Protein AF-A0A2N3N8M7-F1 (afdb_monomer_lite)

Secondary structure (DSSP, 8-state):
-EE---S-SSGGGSSGGGT-SS-EEEEE--TT-------TTSPPPHHHHH---EEEETTEEES-PPTT--HHHHHHHHHHHHHHHHHTS--TT-------EE--TTSSS--------TTHHHHHHHHHHHHHHHTTSS-TT--PPP---TT---GGGS-HHHHHHHHHHHHHHHHHHHHHHHHHHHHHHHHHHTT-GGG-------SSS-----GGGSTTTHHHHHHHHHHH----TTSSS----S-S--HHHHHTT--GGGGS-----------------PPPSSHHHHHHHHSPPPHHHHHTSTTT-

InterPro domains:
  IPR000917 Sulfatase, N-terminal [PF00884] (2-212)
  IPR017850 Alkaline-phosphatase-like, core domain superfamily [G3DSA:3.40.720.10] (1-269)
  IPR017850 Alkaline-phosphatase-like, core domain superfamily [SSF53649] (1-257)
  IPR050738 Sulfatase enzyme [PTHR42693] (1-213)

Foldseek 3Di:
DFEADCQDDALCRDVLVVPPVWYKYFPAADQQQDQDDDDPVDDQAPCNVRHHRWIDIRSDIDPDDDPRRGQLQVSLVVLLVVLVVVLVPPDPCDDDDDDDRYGPPPPAQFADQPAFQLVDQQVQLVLQVVVCCVLVVDPVPDDFDDQDDPPDDDLVPDDPQLSLLQRVVVNRNVVSVVSNVVSVVSNLVSCVVSVNNVVDDDDDDDPAADDQDPQCPDPSRNPPPVVCCVVGFASDSPDNRGSPPPPRGCNSNRSSPDGPPRVDDDDDDDDDDDDDDDDDDDDDPDQQCVCVPPVNDGVVVVVVCSNVD

Sequence (309 aa):
MSGKWHLGLTPERSPYQRGFKRSFAPARSNHFAYTPELNEEQPRRFLEATSIPLHMEGDKYVTELLEGWRSFNRYGDIMLKYLKEWKGLKDKRGPALLCLLSPTAPHWFLLAPQYVYDDGSGALHLRRLKQLKKFGLVPQDVKPHPVSAEDSPEWEDITPEQKARSARTMECFAGMVECIDSNVDKVLDCLESIGKLDNTFACFMSDNGAEGAAYEAYTIVQTTVMEHLKQYYNNSLKHPAPTYTRTAKLSTWVVNHSPPSSQAAKRASTIRSSSEAGKRVVAPRSARAIGRRCGFLSPKDLRNGSFLT

Organism: NCBI:txid41688

Radius of gyration: 21.75 Å; chains: 1; bounding box: 60×53×56 Å

pLDDT: mean 70.36, std 22.85, range [22.52, 97.06]

Structure (mmCIF, N/CA/C/O backbone):
data_AF-A0A2N3N8M7-F1
#
_entry.id   AF-A0A2N3N8M7-F1
#
loop_
_atom_site.group_PDB
_atom_site.id
_atom_site.type_symbol
_atom_site.label_atom_id
_atom_site.label_alt_id
_atom_site.label_comp_id
_atom_site.label_asym_id
_atom_site.label_entity_id
_atom_site.label_seq_id
_atom_site.pdbx_PDB_ins_code
_atom_site.Cartn_x
_atom_site.Cartn_y
_atom_site.Cartn_z
_atom_site.occupancy
_atom_site.B_iso_or_equiv
_atom_site.auth_seq_id
_atom_site.auth_comp_id
_atom_site.auth_asym_id
_atom_site.auth_atom_id
_atom_site.pdbx_PDB_model_num
ATOM 1 N N . MET A 1 1 ? -8.800 5.811 12.213 1.00 94.25 1 MET A N 1
ATOM 2 C CA . MET A 1 1 ? -8.106 5.830 10.910 1.00 94.25 1 MET A CA 1
ATOM 3 C C . MET A 1 1 ? -6.608 5.728 11.138 1.00 94.25 1 MET A C 1
ATOM 5 O O . MET A 1 1 ? -6.116 6.333 12.078 1.00 94.25 1 MET A O 1
ATOM 9 N N . SER A 1 2 ? -5.887 4.988 10.308 1.00 95.38 2 SER A N 1
ATOM 10 C CA . SER A 1 2 ? -4.424 4.996 10.290 1.00 95.38 2 SER A CA 1
ATOM 11 C C . SER A 1 2 ? -3.962 4.922 8.839 1.00 95.38 2 SER A C 1
ATOM 13 O O . SER A 1 2 ? -4.392 4.018 8.124 1.00 95.38 2 SER A O 1
ATOM 15 N N . GLY A 1 3 ? -3.143 5.875 8.396 1.00 93.12 3 GLY A N 1
ATOM 16 C CA . GLY A 1 3 ? -2.681 5.960 7.009 1.00 93.12 3 GLY A CA 1
ATOM 17 C C . GLY A 1 3 ? -3.095 7.238 6.278 1.00 93.12 3 GLY A C 1
ATOM 18 O O . GLY A 1 3 ? -3.577 8.192 6.884 1.00 93.12 3 GLY A O 1
ATOM 19 N N . LYS A 1 4 ? -2.835 7.276 4.966 1.00 91.31 4 LYS A N 1
ATOM 20 C CA . LYS A 1 4 ? -2.999 8.410 4.045 1.00 91.31 4 LYS A CA 1
ATOM 21 C C . LYS A 1 4 ? -4.377 9.055 4.168 1.00 91.31 4 LYS A C 1
ATOM 23 O O . LYS A 1 4 ? -5.390 8.365 4.062 1.00 91.31 4 LYS A O 1
ATOM 28 N N . TRP A 1 5 ? -4.386 10.381 4.334 1.00 91.69 5 TRP A N 1
ATOM 29 C CA . TRP A 1 5 ? -5.605 11.194 4.304 1.00 91.69 5 TRP A CA 1
ATOM 30 C C . TRP A 1 5 ? -5.839 11.857 2.952 1.00 91.69 5 TRP A C 1
ATOM 32 O O . TRP A 1 5 ? -6.854 11.604 2.320 1.00 91.69 5 TRP A O 1
ATOM 42 N N . HIS A 1 6 ? -4.886 12.670 2.490 1.00 89.50 6 HIS A N 1
ATOM 43 C CA . HIS A 1 6 ? -4.916 13.319 1.172 1.00 89.50 6 HIS A CA 1
ATOM 44 C C . HIS A 1 6 ? -6.144 14.219 0.89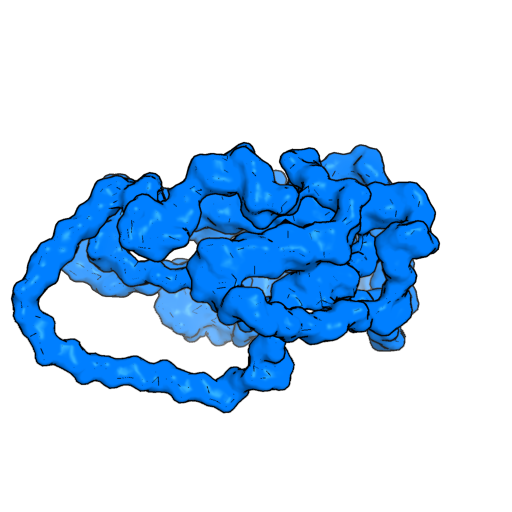1 1.00 89.50 6 HIS A C 1
ATOM 46 O O . HIS A 1 6 ? -6.425 14.535 -0.258 1.00 89.50 6 HIS A O 1
ATOM 52 N N . LEU A 1 7 ? -6.851 14.683 1.930 1.00 90.62 7 LEU A N 1
ATOM 53 C CA . LEU A 1 7 ? -8.018 15.579 1.813 1.00 90.62 7 LEU A CA 1
ATOM 54 C C . LEU A 1 7 ? -7.829 16.910 2.570 1.00 90.62 7 LEU A C 1
ATOM 56 O O . LEU A 1 7 ? -8.777 17.653 2.824 1.00 90.62 7 LEU A O 1
ATOM 60 N N . GLY A 1 8 ? -6.586 17.225 2.935 1.00 87.31 8 GLY A N 1
ATOM 61 C CA . GLY A 1 8 ? -6.206 18.455 3.621 1.00 87.31 8 GLY A CA 1
ATOM 62 C C . GLY A 1 8 ? -4.906 18.298 4.401 1.00 87.31 8 GLY A C 1
ATOM 63 O O . GLY A 1 8 ? -4.545 17.189 4.791 1.00 87.31 8 GLY A O 1
ATOM 64 N N . LEU A 1 9 ? -4.203 19.413 4.604 1.00 84.94 9 LEU A N 1
ATOM 65 C CA . LEU A 1 9 ? -2.897 19.441 5.275 1.00 84.94 9 LEU A CA 1
ATOM 66 C C . LEU A 1 9 ? -2.917 20.189 6.612 1.00 84.94 9 LEU A C 1
ATOM 68 O O . LEU A 1 9 ? -1.926 20.133 7.324 1.00 84.94 9 LEU A O 1
ATOM 72 N N . THR A 1 10 ? -4.010 20.884 6.939 1.00 89.50 10 THR A N 1
ATOM 73 C CA . THR A 1 10 ? -4.129 21.699 8.156 1.00 89.50 10 THR A CA 1
ATOM 74 C C . THR A 1 10 ? -4.925 20.967 9.244 1.00 89.50 10 THR A C 1
ATOM 76 O O . THR A 1 10 ? -5.741 20.096 8.903 1.00 89.50 10 THR A O 1
ATOM 79 N N . PRO A 1 11 ? -4.757 21.319 10.535 1.00 90.88 11 PRO A N 1
ATOM 80 C CA . PRO A 1 11 ? -5.507 20.728 11.645 1.00 90.88 11 PRO A CA 1
ATOM 81 C C . PRO A 1 11 ? -7.024 20.744 11.441 1.00 90.88 11 PRO A C 1
ATOM 83 O O . PRO A 1 11 ? -7.693 19.740 11.685 1.00 90.88 11 PRO A O 1
ATOM 86 N N . GLU A 1 12 ? -7.569 21.829 10.885 1.00 93.25 12 GLU A N 1
ATOM 87 C CA . GLU A 1 12 ? -9.006 22.026 10.627 1.00 93.25 12 GLU A CA 1
ATOM 88 C C . GLU A 1 12 ? -9.533 21.096 9.524 1.00 93.25 12 GLU A C 1
ATOM 90 O O . GLU A 1 12 ? -10.740 20.897 9.362 1.00 93.25 12 GLU A O 1
ATOM 95 N N . ARG A 1 13 ? -8.629 20.523 8.723 1.00 92.56 13 ARG A N 1
ATOM 96 C CA . ARG A 1 13 ? -8.928 19.555 7.662 1.00 92.56 13 ARG A CA 1
ATOM 97 C C . ARG A 1 13 ? -8.462 18.141 8.003 1.00 92.56 13 ARG A C 1
ATOM 99 O O . ARG A 1 13 ? -8.536 17.272 7.135 1.00 92.56 13 ARG A O 1
ATOM 106 N N . SER A 1 14 ? -7.997 17.903 9.230 1.00 93.00 14 SER A N 1
ATOM 107 C CA . SER A 1 14 ? -7.551 16.589 9.696 1.00 93.00 14 SER A CA 1
ATOM 108 C C . SER A 1 14 ? -8.697 15.563 9.713 1.00 93.00 14 SER A C 1
ATOM 110 O O . SER A 1 14 ? -9.871 15.941 9.800 1.00 93.00 14 SER A O 1
ATOM 112 N N . PRO A 1 15 ? -8.392 14.250 9.687 1.00 95.19 15 PRO A N 1
ATOM 113 C CA . PRO A 1 15 ? -9.420 13.224 9.849 1.00 95.19 15 PRO A CA 1
ATOM 114 C C . PRO A 1 15 ? -10.186 13.352 11.175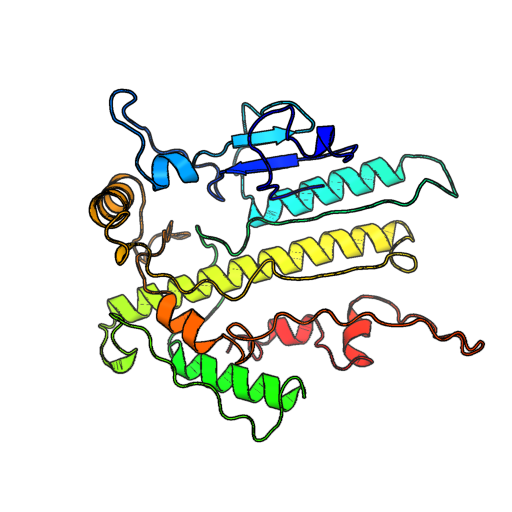 1.00 95.19 15 PRO A C 1
ATOM 116 O O . PRO A 1 15 ? -11.374 13.030 11.232 1.00 95.19 15 PRO A O 1
ATOM 119 N N . TYR A 1 16 ? -9.531 13.850 12.230 1.00 94.88 16 TYR A N 1
ATOM 120 C CA . TYR A 1 16 ? -10.154 14.086 13.532 1.00 94.88 16 TYR A CA 1
ATOM 121 C C . TYR A 1 16 ? -11.312 15.082 13.437 1.00 94.88 16 TYR A C 1
ATOM 123 O O . TYR A 1 16 ? -12.432 14.780 13.847 1.00 94.88 16 TYR A O 1
ATOM 131 N N . GLN A 1 17 ? -11.089 16.201 12.743 1.00 95.94 17 GLN A N 1
ATOM 132 C CA . GLN A 1 17 ? -12.120 17.204 12.452 1.00 95.94 17 GLN A CA 1
ATOM 133 C C . GLN A 1 17 ? -13.167 16.734 11.423 1.00 95.94 17 GLN A C 1
ATOM 135 O O . GLN A 1 17 ? -14.086 17.471 11.072 1.00 95.94 17 GLN A O 1
ATOM 140 N N . ARG A 1 18 ? -13.035 15.508 10.901 1.00 95.25 18 ARG A N 1
ATOM 141 C CA . ARG A 1 18 ? -13.965 14.867 9.956 1.00 95.25 18 ARG A CA 1
ATOM 142 C C . ARG A 1 18 ? -14.627 13.615 10.537 1.00 95.25 18 ARG A C 1
ATOM 144 O O . ARG A 1 18 ? -15.152 12.793 9.793 1.00 95.25 18 ARG A O 1
ATOM 151 N N . GLY A 1 19 ? -14.624 13.480 11.865 1.00 93.25 19 GLY A N 1
ATOM 152 C CA . GLY A 1 19 ? -15.395 12.466 12.588 1.00 93.25 19 GLY A CA 1
ATOM 153 C C . GLY A 1 19 ? -14.606 11.232 13.027 1.00 93.25 19 GLY A C 1
ATOM 154 O O . GLY A 1 19 ? -15.160 10.371 13.715 1.00 93.25 19 GLY A O 1
ATOM 155 N N . PHE A 1 20 ? -13.313 11.124 12.705 1.00 94.00 20 PHE A N 1
ATOM 156 C CA . PHE A 1 20 ? -12.491 10.041 13.245 1.00 94.00 20 PHE A CA 1
ATOM 157 C C . PHE A 1 20 ? -12.060 10.344 14.681 1.00 94.00 20 PHE A C 1
ATOM 159 O O . PHE A 1 20 ? -11.153 11.130 14.911 1.00 94.00 20 PHE A O 1
ATOM 166 N N . LYS A 1 21 ? -12.622 9.623 15.661 1.00 91.81 21 LYS A N 1
ATOM 167 C CA . LYS A 1 21 ? -12.229 9.753 17.082 1.00 91.81 21 LYS A CA 1
ATOM 168 C C . LYS A 1 21 ? -10.735 9.522 17.337 1.00 91.81 21 LYS A C 1
ATOM 170 O O . LYS A 1 21 ? -10.185 10.045 18.297 1.00 91.81 21 LYS A O 1
ATOM 175 N N . ARG A 1 22 ? -10.095 8.694 16.506 1.00 93.75 22 ARG A N 1
ATOM 176 C CA . ARG A 1 22 ? -8.649 8.450 16.515 1.00 93.75 22 ARG A CA 1
ATOM 177 C C . ARG A 1 22 ? -8.128 8.422 15.092 1.00 93.75 22 ARG A C 1
ATOM 179 O O . ARG A 1 22 ? -8.667 7.693 14.248 1.00 93.75 22 ARG A O 1
ATOM 186 N N . SER A 1 23 ? -7.072 9.177 14.840 1.00 95.50 23 SER A N 1
ATOM 187 C CA . SER A 1 23 ? -6.436 9.254 13.534 1.00 95.50 23 SER A CA 1
ATOM 188 C C . SER A 1 23 ? -4.942 9.461 13.657 1.00 95.50 23 SER A C 1
ATOM 190 O O . SER A 1 23 ? -4.516 10.336 14.400 1.00 95.50 23 SER A O 1
ATOM 192 N N . PHE A 1 24 ? -4.183 8.715 12.866 1.00 94.75 24 PHE A N 1
ATOM 193 C CA . PHE A 1 24 ? -2.789 9.011 12.572 1.00 94.75 24 PHE A CA 1
ATOM 194 C C . PHE A 1 24 ? -2.630 9.025 11.055 1.00 94.75 24 PHE A C 1
ATOM 196 O O . PHE A 1 24 ? -2.813 7.990 10.408 1.00 94.75 24 PHE A O 1
ATOM 203 N N . ALA A 1 25 ? -2.355 10.190 10.477 1.00 91.44 25 ALA A N 1
ATOM 204 C CA . ALA A 1 25 ? -2.343 10.356 9.030 1.00 91.44 25 ALA A CA 1
ATOM 205 C C . ALA A 1 25 ? -1.132 11.165 8.559 1.00 91.44 25 ALA A C 1
ATOM 207 O O . ALA A 1 25 ? -0.831 12.202 9.150 1.00 91.44 25 ALA A O 1
ATOM 208 N N . PRO A 1 26 ? -0.453 10.745 7.477 1.00 84.12 26 PRO A N 1
ATOM 209 C CA . PRO A 1 26 ? 0.477 11.611 6.787 1.00 84.12 26 PRO A CA 1
ATOM 210 C C . PRO A 1 26 ? -0.307 12.686 6.029 1.00 84.12 26 PRO A C 1
ATOM 212 O O . PRO A 1 26 ? -1.319 12.411 5.373 1.00 84.12 26 PRO A O 1
ATOM 215 N N . ALA A 1 27 ? 0.207 13.904 6.076 1.00 64.50 27 ALA A N 1
ATOM 216 C CA . ALA A 1 27 ? -0.162 14.985 5.180 1.00 64.50 27 ALA A CA 1
ATOM 217 C C . ALA A 1 27 ? 0.574 14.808 3.834 1.00 64.50 27 ALA A C 1
ATOM 219 O O . ALA A 1 27 ? -0.045 14.850 2.772 1.00 64.50 27 ALA A O 1
ATOM 220 N N . ARG A 1 28 ? 1.884 14.526 3.900 1.00 65.12 28 ARG A N 1
ATOM 221 C CA . ARG A 1 28 ? 2.808 14.078 2.835 1.00 65.12 28 ARG A CA 1
ATOM 222 C C . ARG A 1 28 ? 3.893 13.247 3.538 1.00 65.12 28 ARG A C 1
ATOM 224 O O . ARG A 1 28 ? 4.095 13.477 4.726 1.00 65.12 28 ARG A O 1
ATOM 231 N N . SER A 1 29 ? 4.523 12.243 2.915 1.00 61.72 29 SER A N 1
ATOM 232 C CA . SER A 1 29 ? 5.617 11.525 3.600 1.00 61.72 29 SER A CA 1
ATOM 233 C C . SER A 1 29 ? 6.414 10.577 2.707 1.00 61.72 29 SER A C 1
ATOM 235 O O . SER A 1 29 ? 5.833 9.746 2.009 1.00 61.72 29 SER A O 1
ATOM 237 N N . ASN A 1 30 ? 7.743 10.629 2.839 1.00 70.81 30 ASN A N 1
ATOM 238 C CA . ASN A 1 30 ? 8.640 9.530 2.492 1.00 70.81 30 ASN A CA 1
ATOM 239 C C . ASN A 1 30 ? 8.407 8.317 3.413 1.00 70.81 30 ASN A C 1
ATOM 241 O O . ASN A 1 30 ? 8.302 8.465 4.633 1.00 70.81 30 ASN A O 1
ATOM 245 N N . HIS A 1 31 ? 8.386 7.099 2.853 1.00 74.25 31 HIS A N 1
ATOM 246 C CA . HIS A 1 31 ? 8.124 5.880 3.622 1.00 74.25 31 HIS A CA 1
ATOM 247 C C . HIS A 1 31 ? 9.072 5.651 4.813 1.00 74.25 31 HIS A C 1
ATOM 249 O O . HIS A 1 31 ? 8.673 4.960 5.757 1.00 74.25 31 HIS A O 1
ATOM 255 N N . PHE A 1 32 ? 10.264 6.251 4.781 1.00 74.44 32 PHE A N 1
ATOM 256 C CA . PHE A 1 32 ? 11.352 6.117 5.750 1.00 74.44 32 PHE A CA 1
ATOM 257 C C . PHE A 1 32 ? 11.511 7.313 6.698 1.00 74.44 32 PHE A C 1
ATOM 259 O O . PHE A 1 32 ? 12.435 7.306 7.504 1.00 74.44 32 PHE A O 1
ATOM 266 N N . ALA A 1 33 ? 10.648 8.333 6.599 1.00 74.12 33 ALA A N 1
ATOM 267 C CA . ALA A 1 33 ? 10.795 9.607 7.316 1.00 74.12 33 ALA A CA 1
ATOM 268 C C . ALA A 1 33 ? 12.110 10.365 7.036 1.00 74.12 33 ALA A C 1
ATOM 270 O O . ALA A 1 33 ? 12.495 11.249 7.795 1.00 74.12 33 ALA A O 1
ATOM 271 N N . TYR A 1 34 ? 12.789 10.044 5.933 1.00 74.56 34 TYR A N 1
ATOM 272 C CA . TYR A 1 34 ? 13.972 10.777 5.503 1.00 74.56 34 TYR A CA 1
ATOM 273 C C . TYR A 1 34 ? 13.575 12.145 4.940 1.00 74.56 34 TYR A C 1
ATOM 275 O O . TYR A 1 34 ? 12.715 12.225 4.058 1.00 74.56 34 TYR A O 1
ATOM 283 N N . THR A 1 35 ? 14.233 13.193 5.432 1.00 71.81 35 THR A N 1
ATOM 284 C CA . THR A 1 35 ? 14.124 14.554 4.903 1.00 71.81 35 THR A CA 1
ATOM 285 C C . THR A 1 35 ? 15.509 14.979 4.421 1.00 71.81 35 THR A C 1
ATOM 287 O O . THR A 1 35 ? 16.434 14.966 5.232 1.00 71.81 35 THR A O 1
ATOM 290 N N . PRO A 1 36 ? 15.684 15.319 3.135 1.00 70.75 36 PRO A N 1
ATOM 291 C CA . PRO A 1 36 ? 16.938 15.897 2.666 1.00 70.75 36 PRO A CA 1
ATOM 292 C C . PRO A 1 36 ? 17.180 17.262 3.325 1.00 70.75 36 PRO A C 1
ATOM 294 O O . PRO A 1 36 ? 16.229 17.991 3.606 1.00 70.75 36 PRO A O 1
ATOM 297 N N . GLU A 1 37 ? 18.443 17.620 3.547 1.00 72.06 37 GLU A N 1
ATOM 298 C CA . GLU A 1 37 ? 18.820 18.966 3.991 1.00 72.06 37 GLU A CA 1
ATOM 299 C C . GLU A 1 37 ? 18.648 19.945 2.822 1.00 72.06 37 GLU A C 1
ATOM 301 O O . GLU A 1 37 ? 19.350 19.866 1.808 1.00 72.06 37 GLU A O 1
ATOM 306 N N . LEU A 1 38 ? 17.658 20.832 2.938 1.00 71.12 38 LEU A N 1
ATOM 307 C CA . LEU A 1 38 ? 17.281 21.781 1.892 1.00 71.12 38 LEU A CA 1
ATOM 308 C C . LEU A 1 38 ? 17.779 23.183 2.225 1.00 71.12 38 LEU A C 1
ATOM 310 O O . LEU A 1 38 ? 17.746 23.597 3.380 1.00 71.12 38 LEU A O 1
ATOM 314 N N . ASN A 1 39 ? 18.175 23.931 1.196 1.00 69.19 39 ASN A N 1
ATOM 315 C CA . ASN A 1 39 ? 18.438 25.359 1.327 1.00 69.19 39 ASN A CA 1
ATOM 316 C C . ASN A 1 39 ? 17.101 26.121 1.414 1.00 69.19 39 ASN A C 1
ATOM 318 O O . ASN A 1 39 ? 16.292 26.049 0.488 1.00 69.19 39 ASN A O 1
ATOM 322 N N . GLU A 1 40 ? 16.874 26.844 2.513 1.00 66.06 40 GLU A N 1
ATOM 323 C CA . GLU A 1 40 ? 15.634 27.590 2.772 1.00 66.06 40 GLU A CA 1
ATOM 324 C C . GLU A 1 40 ? 15.429 28.801 1.845 1.00 66.06 40 GLU A C 1
ATOM 326 O O . GLU A 1 40 ? 14.301 29.265 1.687 1.00 66.06 40 GLU A O 1
ATOM 331 N N . GLU A 1 41 ? 16.489 29.290 1.195 1.00 62.28 41 GLU A N 1
ATOM 332 C CA . GLU A 1 41 ? 16.445 30.464 0.313 1.00 62.28 41 GLU A CA 1
ATOM 333 C C . GLU A 1 41 ? 15.957 30.142 -1.109 1.00 62.28 41 GLU A C 1
ATOM 335 O O . GLU A 1 41 ? 15.666 31.052 -1.888 1.00 62.28 41 GLU A O 1
ATOM 340 N N . GLN A 1 42 ? 15.850 28.858 -1.472 1.00 62.19 42 GLN A N 1
ATOM 341 C CA . GLN A 1 42 ? 15.380 28.439 -2.793 1.00 62.19 42 GLN A CA 1
ATOM 342 C C . GLN A 1 42 ? 13.924 27.951 -2.752 1.00 62.19 42 GLN A C 1
ATOM 344 O O . GLN A 1 42 ? 13.515 27.264 -1.812 1.00 62.19 42 GLN A O 1
ATOM 349 N N . PRO A 1 43 ? 13.110 28.261 -3.782 1.00 58.59 43 PRO A N 1
ATOM 350 C CA . PRO A 1 43 ? 11.761 27.723 -3.874 1.00 58.59 43 PRO A CA 1
ATOM 351 C C . PRO A 1 43 ? 11.810 26.195 -3.933 1.00 58.59 43 PRO A C 1
ATOM 353 O O . PRO A 1 43 ? 12.545 25.614 -4.734 1.00 58.59 43 PRO A O 1
ATOM 356 N N . ARG A 1 44 ? 10.990 25.546 -3.096 1.00 65.38 44 ARG A N 1
ATOM 357 C CA . ARG A 1 44 ? 10.967 24.084 -3.001 1.00 65.38 44 ARG A CA 1
ATOM 358 C C . ARG A 1 44 ? 10.603 23.447 -4.340 1.00 65.38 44 ARG A C 1
ATOM 360 O O . ARG A 1 44 ? 9.544 23.725 -4.907 1.00 65.38 44 ARG A O 1
ATOM 367 N N . ARG A 1 45 ? 11.451 22.529 -4.799 1.00 69.31 45 ARG A N 1
ATOM 368 C CA . ARG A 1 45 ? 11.230 21.675 -5.973 1.00 69.31 45 ARG A CA 1
ATOM 369 C C . ARG A 1 45 ? 10.124 20.648 -5.693 1.00 69.31 45 ARG A C 1
ATOM 371 O O . ARG A 1 45 ? 9.719 20.426 -4.551 1.00 69.31 45 ARG A O 1
ATOM 378 N N . PHE A 1 46 ? 9.642 19.967 -6.734 1.00 67.88 46 PHE A N 1
ATOM 379 C CA . PHE A 1 46 ? 8.530 19.011 -6.622 1.00 67.88 46 PHE A CA 1
ATOM 380 C C . PHE A 1 46 ? 8.730 17.968 -5.504 1.00 67.88 46 PHE A C 1
ATOM 382 O O . PHE A 1 46 ? 7.866 17.825 -4.641 1.00 67.88 46 PHE A O 1
ATOM 389 N N . LEU A 1 47 ? 9.885 17.293 -5.459 1.00 65.25 47 LEU A N 1
ATOM 390 C CA . LEU A 1 47 ? 10.179 16.278 -4.434 1.00 65.25 47 LEU A CA 1
ATOM 391 C C . LEU A 1 47 ? 10.351 16.854 -3.027 1.00 65.25 47 LEU A C 1
ATOM 393 O O . LEU A 1 47 ? 10.002 16.203 -2.045 1.00 65.25 47 LEU A O 1
ATOM 397 N N . GLU A 1 48 ? 10.832 18.085 -2.929 1.00 69.06 48 GLU A N 1
ATOM 398 C CA . GLU A 1 48 ? 11.040 18.807 -1.672 1.00 69.06 48 GLU A CA 1
ATOM 399 C C . GLU A 1 48 ? 9.714 19.225 -1.038 1.00 69.06 48 GLU A C 1
ATOM 401 O O . GLU A 1 48 ? 9.589 19.311 0.185 1.00 69.06 48 GLU A O 1
ATOM 406 N N . ALA A 1 49 ? 8.702 19.452 -1.875 1.00 66.06 49 ALA A N 1
ATOM 407 C CA . ALA A 1 49 ? 7.340 19.695 -1.445 1.00 66.06 49 ALA A CA 1
ATOM 408 C C . ALA A 1 49 ? 6.583 18.391 -1.142 1.00 66.06 49 ALA A C 1
ATOM 410 O O . ALA A 1 49 ? 5.704 18.400 -0.281 1.00 66.06 49 ALA A O 1
ATOM 411 N N . THR A 1 50 ? 6.860 17.277 -1.827 1.00 65.75 50 THR A N 1
ATOM 412 C CA . THR A 1 50 ? 6.073 16.031 -1.690 1.00 65.75 50 THR A CA 1
ATOM 413 C C . THR A 1 50 ? 6.647 15.017 -0.698 1.00 65.75 50 THR A C 1
ATOM 415 O O . THR A 1 50 ? 5.899 14.155 -0.238 1.00 65.75 50 THR A O 1
ATOM 418 N N . SER A 1 51 ? 7.925 15.126 -0.319 1.00 63.56 51 SER A N 1
ATOM 419 C CA . SER A 1 51 ? 8.617 14.121 0.514 1.00 63.56 51 SER A CA 1
ATOM 420 C C . SER A 1 51 ? 8.721 14.473 1.999 1.00 63.56 51 SER A C 1
ATOM 422 O O . SER A 1 51 ? 9.196 13.648 2.776 1.00 63.56 51 SER A O 1
ATOM 424 N N . ILE A 1 52 ? 8.260 15.659 2.409 1.00 70.44 52 ILE A N 1
ATOM 425 C CA . ILE A 1 52 ? 8.276 16.101 3.814 1.00 70.44 52 ILE A CA 1
ATOM 426 C C . ILE A 1 52 ? 7.493 15.084 4.650 1.00 70.44 52 ILE A C 1
ATOM 428 O O . ILE A 1 52 ? 6.324 14.875 4.331 1.00 70.44 52 ILE A O 1
ATOM 432 N N . PRO A 1 53 ? 8.071 14.460 5.692 1.00 73.56 53 PRO A N 1
ATOM 433 C CA . PRO A 1 53 ? 7.385 13.497 6.546 1.00 73.56 53 PRO A CA 1
ATOM 434 C C . PRO A 1 53 ? 6.492 14.206 7.567 1.00 73.56 53 PRO A C 1
ATOM 436 O O . PRO A 1 53 ? 6.721 14.156 8.770 1.00 73.56 53 PRO A O 1
ATOM 439 N N . LEU A 1 54 ? 5.474 14.899 7.065 1.00 81.31 54 LEU A N 1
ATOM 440 C CA . LEU A 1 54 ? 4.507 15.603 7.890 1.00 81.31 54 LEU A CA 1
ATOM 441 C C . LEU A 1 54 ? 3.374 14.651 8.263 1.00 81.31 54 LEU A C 1
ATOM 443 O O . LEU A 1 54 ? 2.630 14.192 7.392 1.00 81.31 54 LEU A O 1
ATOM 447 N N . HIS A 1 55 ? 3.189 14.419 9.558 1.00 89.62 55 HIS A N 1
ATOM 448 C CA . HIS A 1 55 ? 2.095 13.615 10.094 1.00 89.62 55 HIS A CA 1
ATOM 449 C C . HIS A 1 55 ? 1.239 14.415 11.064 1.00 89.62 55 HIS A C 1
ATOM 451 O O . HIS A 1 55 ? 1.692 15.380 11.675 1.00 89.62 55 HIS A O 1
ATOM 457 N N . MET A 1 56 ? -0.010 13.987 11.210 1.00 91.44 56 MET A N 1
ATOM 458 C CA . MET A 1 56 ? -0.918 14.458 12.244 1.00 91.44 56 MET A CA 1
ATOM 459 C C . MET A 1 56 ? -1.454 13.276 13.047 1.00 91.44 56 MET A C 1
ATOM 461 O O . MET A 1 56 ? -1.917 12.289 12.465 1.00 91.44 56 MET A O 1
ATOM 465 N N . GLU A 1 57 ? -1.432 13.403 14.373 1.00 93.69 57 GLU A N 1
ATOM 466 C CA . GLU A 1 57 ? -2.176 12.539 15.288 1.00 93.69 57 GLU A CA 1
ATOM 467 C C . GLU A 1 57 ? -3.322 13.345 15.906 1.00 93.69 57 GLU A C 1
ATOM 469 O O . GLU A 1 57 ? -3.113 14.393 16.515 1.00 93.69 57 GLU A O 1
ATOM 474 N N . GLY A 1 58 ? -4.555 12.877 15.705 1.00 92.50 58 GLY A N 1
ATOM 475 C CA . GLY A 1 58 ? -5.742 13.681 15.980 1.00 92.50 58 GLY A CA 1
ATOM 476 C C . GLY A 1 58 ? -5.750 14.950 15.121 1.00 92.50 58 GLY A C 1
ATOM 477 O O . GLY A 1 58 ? -5.787 14.869 13.891 1.00 92.50 58 GLY A O 1
ATOM 478 N N . ASP A 1 59 ? -5.705 16.100 15.786 1.00 89.06 59 ASP A N 1
ATOM 479 C CA . ASP A 1 59 ? -5.639 17.449 15.220 1.00 89.06 59 ASP A CA 1
ATOM 480 C C . ASP A 1 59 ? -4.281 18.140 15.444 1.00 89.06 59 ASP A C 1
ATOM 482 O O . ASP A 1 59 ? -4.147 19.335 15.193 1.00 89.06 59 ASP A O 1
ATOM 486 N N . LYS A 1 60 ? -3.256 17.408 15.893 1.00 91.88 60 LYS A N 1
ATOM 487 C CA . LYS A 1 60 ? -1.926 17.965 16.164 1.00 91.88 60 LYS A CA 1
ATOM 488 C C . LYS A 1 60 ? -0.899 17.437 15.183 1.00 91.88 60 LYS A C 1
ATOM 490 O O . LYS A 1 60 ? -0.882 16.245 14.872 1.00 91.88 60 LYS A O 1
ATOM 495 N N . TYR A 1 61 ? -0.010 18.318 14.738 1.00 91.00 61 TYR A N 1
ATOM 496 C CA . TYR A 1 61 ? 1.175 17.902 14.002 1.00 91.00 61 TYR A CA 1
ATOM 497 C C . TYR A 1 61 ? 2.086 17.062 14.894 1.00 91.00 61 TYR A C 1
ATOM 499 O O . TYR A 1 61 ? 2.305 17.377 16.063 1.00 91.00 61 TYR A O 1
ATOM 507 N N . VAL A 1 62 ? 2.615 15.993 14.315 1.00 89.00 62 VAL A N 1
ATOM 508 C CA . VAL A 1 62 ? 3.631 15.151 14.935 1.00 89.00 62 VAL A CA 1
ATOM 509 C C . VAL A 1 62 ? 4.983 15.792 14.653 1.00 89.00 62 VAL A C 1
ATOM 511 O O . VAL A 1 62 ? 5.349 15.968 13.493 1.00 89.00 62 VAL A O 1
ATOM 514 N N . THR A 1 63 ? 5.704 16.168 15.707 1.00 80.06 63 THR A N 1
ATOM 515 C CA . THR A 1 63 ? 7.015 16.826 15.594 1.00 80.06 63 THR A CA 1
ATOM 516 C C . THR A 1 63 ? 8.149 15.831 15.384 1.00 80.06 63 THR A C 1
ATOM 518 O O . THR A 1 63 ? 9.138 16.165 14.744 1.00 80.06 63 THR A O 1
ATOM 521 N N . GLU A 1 64 ? 7.995 14.602 15.881 1.00 80.88 64 GLU A N 1
ATOM 522 C CA . GLU A 1 64 ? 9.004 13.552 15.780 1.00 80.88 64 GLU A CA 1
ATOM 523 C C . GLU A 1 64 ? 8.356 12.204 15.472 1.00 80.88 64 GLU A C 1
ATOM 525 O O . GLU A 1 64 ? 7.369 11.796 16.090 1.00 80.88 64 GLU A O 1
ATOM 530 N N . LEU A 1 65 ? 8.932 11.492 14.506 1.00 83.06 65 LEU A N 1
ATOM 531 C CA . LEU A 1 65 ? 8.580 10.110 14.220 1.00 83.06 65 LEU A CA 1
ATOM 532 C C . LEU A 1 65 ? 9.558 9.188 14.941 1.00 83.06 65 LEU A C 1
ATOM 534 O O . LEU A 1 65 ? 10.742 9.484 15.060 1.00 83.06 65 LEU A O 1
ATOM 538 N N . LEU A 1 66 ? 9.050 8.044 15.394 1.00 80.12 66 LEU A N 1
ATOM 539 C CA . LEU A 1 66 ? 9.861 7.037 16.074 1.00 80.12 66 LEU A CA 1
ATOM 540 C C . LEU A 1 66 ? 11.056 6.613 15.212 1.00 80.12 66 LEU A C 1
ATOM 542 O O . LEU A 1 66 ? 10.907 6.409 14.002 1.00 80.12 66 LEU A O 1
ATOM 546 N N . GLU A 1 67 ? 12.198 6.387 15.862 1.00 78.81 67 GLU A N 1
ATOM 547 C CA . GLU A 1 67 ? 13.386 5.834 15.216 1.00 78.81 67 GLU A CA 1
ATOM 548 C C . GLU A 1 67 ? 13.038 4.554 14.436 1.00 78.81 67 GLU A C 1
ATOM 550 O O . GLU A 1 67 ? 12.196 3.743 14.843 1.00 78.81 67 GLU A O 1
ATOM 555 N N . GLY A 1 68 ? 13.637 4.409 13.252 1.00 77.12 68 GLY A N 1
ATOM 556 C CA . GLY A 1 68 ? 13.328 3.300 12.354 1.00 77.12 68 GLY A CA 1
ATOM 557 C C . GLY A 1 68 ? 11.930 3.382 11.731 1.00 77.12 68 GLY A C 1
ATOM 558 O O . GLY A 1 68 ? 11.374 2.348 11.364 1.00 77.12 68 GLY A O 1
ATOM 559 N N . TRP A 1 69 ? 11.339 4.578 11.597 1.00 82.75 69 TRP A N 1
ATOM 560 C CA . TRP A 1 69 ? 10.031 4.764 10.962 1.00 82.75 69 TRP A CA 1
ATOM 561 C C . TRP A 1 69 ? 9.949 4.081 9.591 1.00 82.75 69 TRP A C 1
ATOM 563 O O . TRP A 1 69 ? 10.767 4.324 8.701 1.00 82.75 69 TRP A O 1
ATOM 573 N N . ARG A 1 70 ? 8.931 3.232 9.422 1.00 83.62 70 ARG A N 1
ATOM 574 C CA . ARG A 1 70 ? 8.595 2.542 8.171 1.00 83.62 70 ARG A CA 1
ATOM 575 C C . ARG A 1 70 ? 7.088 2.549 7.977 1.00 83.62 70 ARG A C 1
ATOM 577 O O . ARG A 1 70 ? 6.370 1.715 8.527 1.00 83.62 70 ARG A O 1
ATOM 584 N N . SER A 1 71 ? 6.589 3.497 7.201 1.00 83.56 71 SER A N 1
ATOM 585 C CA . SER A 1 71 ? 5.137 3.673 7.026 1.00 83.56 71 SER A CA 1
ATOM 586 C C . SER A 1 71 ? 4.408 2.437 6.470 1.00 83.56 71 SER A C 1
ATOM 588 O O . SER A 1 71 ? 3.252 2.225 6.828 1.00 83.56 71 SER A O 1
ATOM 590 N N . PHE A 1 72 ? 5.078 1.584 5.680 1.00 77.69 72 PHE A N 1
ATOM 591 C CA . PHE A 1 72 ? 4.505 0.338 5.151 1.00 77.69 72 PHE A CA 1
ATOM 592 C C . PHE A 1 72 ? 4.116 -0.677 6.239 1.00 77.69 72 PHE A C 1
ATOM 594 O O . PHE A 1 72 ? 3.247 -1.498 5.985 1.00 77.69 72 PHE A O 1
ATOM 601 N N . ASN A 1 73 ? 4.681 -0.579 7.451 1.00 82.81 73 ASN A N 1
ATOM 602 C CA . ASN A 1 73 ? 4.271 -1.375 8.618 1.00 82.81 73 ASN A CA 1
ATOM 603 C C . ASN A 1 73 ? 3.582 -0.545 9.703 1.00 82.81 73 ASN A C 1
ATOM 605 O O . ASN A 1 73 ? 2.626 -0.993 10.337 1.00 82.81 73 ASN A O 1
ATOM 609 N N . ARG A 1 74 ? 4.036 0.696 9.905 1.00 88.81 74 ARG A N 1
ATOM 610 C CA . ARG A 1 74 ? 3.609 1.517 11.040 1.00 88.81 74 ARG A CA 1
ATOM 611 C C . ARG A 1 74 ? 2.117 1.807 11.064 1.00 88.81 74 ARG A C 1
ATOM 613 O O . ARG A 1 74 ? 1.537 1.811 12.146 1.00 88.81 74 ARG A O 1
ATOM 620 N N . TYR A 1 75 ? 1.475 2.018 9.915 1.00 92.19 75 TYR A N 1
ATOM 621 C CA . TYR A 1 75 ? 0.035 2.286 9.923 1.00 92.19 75 TYR A CA 1
ATOM 622 C C . TYR A 1 75 ? -0.781 1.080 10.400 1.00 92.19 75 TYR A C 1
ATOM 624 O O . TYR A 1 75 ? -1.763 1.273 11.122 1.00 92.19 75 TYR A O 1
ATOM 632 N N . GLY A 1 76 ? -0.350 -0.139 10.064 1.00 92.50 76 GLY A N 1
ATOM 633 C CA . GLY A 1 76 ? -0.923 -1.375 10.593 1.00 92.50 76 GLY A CA 1
ATOM 634 C C . GLY A 1 76 ? -0.736 -1.479 12.104 1.00 92.50 76 GLY A C 1
ATOM 635 O O . GLY A 1 76 ? -1.714 -1.638 12.829 1.00 92.50 76 GLY A O 1
ATOM 636 N N . ASP A 1 77 ? 0.487 -1.278 12.601 1.00 93.06 77 ASP A N 1
ATOM 637 C CA . ASP A 1 77 ? 0.780 -1.328 14.042 1.00 93.06 77 ASP A CA 1
ATOM 638 C C . ASP A 1 77 ? -0.048 -0.303 14.848 1.00 93.06 77 ASP A C 1
ATOM 640 O O . ASP A 1 77 ? -0.577 -0.616 15.919 1.00 93.06 77 ASP A O 1
ATOM 644 N N . ILE A 1 78 ? -0.222 0.912 14.317 1.00 94.75 78 ILE A N 1
ATOM 645 C CA . ILE A 1 78 ? -1.068 1.953 14.922 1.00 94.75 78 ILE A CA 1
ATOM 646 C C . ILE A 1 78 ? -2.545 1.535 14.914 1.00 94.75 78 ILE A C 1
ATOM 648 O O . ILE A 1 78 ? -3.241 1.718 15.915 1.00 94.75 78 ILE A O 1
ATOM 652 N N . MET A 1 79 ? -3.037 0.931 13.826 1.00 95.25 79 MET A N 1
ATOM 653 C CA . MET A 1 79 ? -4.404 0.400 13.791 1.00 95.25 79 MET A CA 1
ATOM 654 C C . MET A 1 79 ? -4.593 -0.704 14.839 1.00 95.25 79 MET A C 1
ATOM 656 O O . MET A 1 79 ? -5.595 -0.709 15.552 1.00 95.25 79 MET A O 1
ATOM 660 N N . LEU A 1 80 ? -3.609 -1.593 14.994 1.00 94.06 80 LEU A N 1
ATOM 661 C CA . LEU A 1 80 ? -3.618 -2.629 16.027 1.00 94.06 80 LEU A CA 1
ATOM 662 C C . LEU A 1 80 ? -3.672 -2.026 17.430 1.00 94.06 80 LEU A C 1
ATOM 664 O O . LEU A 1 80 ? -4.453 -2.490 18.262 1.00 94.06 80 LEU A O 1
ATOM 668 N N . LYS A 1 81 ? -2.877 -0.984 17.697 1.00 93.69 81 LYS A N 1
ATOM 669 C CA . LYS A 1 81 ? -2.940 -0.229 18.956 1.00 93.69 81 LYS A CA 1
ATOM 670 C C . LYS A 1 81 ? -4.362 0.286 19.201 1.00 93.69 81 LYS A C 1
ATOM 672 O O . LYS A 1 81 ? -4.925 0.052 20.269 1.00 93.69 81 LYS A O 1
ATOM 677 N N . TYR A 1 82 ? -4.978 0.913 18.199 1.00 93.19 82 TYR A N 1
ATOM 678 C CA . TYR A 1 82 ? -6.336 1.448 18.319 1.00 93.19 82 TYR A CA 1
ATOM 679 C C . TYR A 1 82 ? -7.387 0.362 18.583 1.00 93.19 82 TYR A C 1
ATOM 681 O O . TYR A 1 82 ? -8.259 0.565 19.428 1.00 93.19 82 TYR A O 1
ATOM 689 N N . LEU A 1 83 ? -7.287 -0.795 17.924 1.00 90.88 83 LEU A N 1
ATOM 690 C CA . LEU A 1 83 ? -8.190 -1.932 18.131 1.00 90.88 83 LEU A CA 1
ATOM 691 C C . LEU A 1 83 ? -8.038 -2.562 19.523 1.00 90.88 83 LEU A C 1
ATOM 693 O O . LEU A 1 83 ? -9.040 -2.871 20.172 1.00 90.88 83 LEU A O 1
ATOM 697 N N . LYS A 1 84 ? -6.802 -2.716 20.012 1.00 89.81 84 LYS A N 1
ATOM 698 C CA . LYS A 1 84 ? -6.523 -3.242 21.359 1.00 89.81 84 LYS A CA 1
ATOM 699 C C . LYS A 1 84 ? -7.071 -2.329 22.450 1.00 89.81 84 LYS A C 1
ATOM 701 O O . LYS A 1 84 ? -7.664 -2.813 23.409 1.00 89.81 84 LYS A O 1
ATOM 706 N N . GLU A 1 85 ? -6.914 -1.019 22.291 1.00 88.12 85 GLU A N 1
ATOM 707 C CA . GLU A 1 85 ? -7.467 -0.043 23.232 1.00 88.12 85 GLU A CA 1
ATOM 708 C C . GLU A 1 85 ? -9.002 0.010 23.155 1.00 88.12 85 GLU A C 1
ATOM 710 O O . GLU A 1 85 ? -9.665 0.090 24.187 1.00 88.12 85 GLU A O 1
ATOM 715 N N . TRP A 1 86 ? -9.588 -0.133 21.958 1.00 84.81 86 TRP A N 1
ATOM 716 C CA . TRP A 1 86 ? -11.042 -0.237 21.791 1.00 84.81 86 TRP A CA 1
ATOM 717 C C . TRP A 1 86 ? -11.630 -1.471 22.490 1.00 84.81 86 TRP A C 1
ATOM 719 O O . TRP A 1 86 ? -12.664 -1.352 23.143 1.00 84.81 86 TRP A O 1
ATOM 729 N N . LYS A 1 87 ? -10.948 -2.629 22.453 1.00 73.31 87 LYS A N 1
ATOM 730 C CA . LYS A 1 87 ? -11.333 -3.831 23.225 1.00 73.31 87 LYS A CA 1
ATOM 731 C C . LYS A 1 87 ? -11.498 -3.536 24.725 1.00 73.31 87 LYS A C 1
ATOM 733 O O . LYS A 1 87 ? -12.310 -4.175 25.387 1.00 73.31 87 LYS A O 1
ATOM 738 N N . GLY A 1 88 ? -10.730 -2.587 25.268 1.00 61.12 88 GLY A N 1
ATOM 739 C CA . GLY A 1 88 ? -10.787 -2.184 26.676 1.00 61.12 88 GLY A CA 1
ATOM 740 C C . GLY A 1 88 ? -12.066 -1.437 27.074 1.00 61.12 88 GLY A C 1
ATOM 741 O O . GLY A 1 88 ? -12.343 -1.294 28.266 1.00 61.12 88 GLY A O 1
ATOM 742 N N . LEU A 1 89 ? -12.871 -0.987 26.106 1.00 65.56 89 LEU A N 1
ATOM 743 C CA . LEU A 1 89 ? -14.151 -0.330 26.351 1.00 65.56 89 LEU A CA 1
ATOM 744 C C . LEU A 1 89 ? -15.204 -1.404 26.669 1.00 65.56 89 LEU A C 1
ATOM 746 O O . LEU A 1 89 ? -15.646 -2.141 25.792 1.00 65.56 89 LEU A O 1
ATOM 750 N N . LYS A 1 90 ? -15.583 -1.510 27.949 1.00 56.09 90 LYS A N 1
ATOM 751 C CA . LYS A 1 90 ? -16.434 -2.564 28.547 1.00 56.09 90 LYS A CA 1
ATOM 752 C C . LYS A 1 90 ? -17.900 -2.602 28.072 1.00 56.09 90 LYS A C 1
ATOM 754 O O . LYS A 1 90 ? -18.762 -3.061 28.820 1.00 56.09 90 LYS A O 1
ATOM 759 N N . ASP A 1 91 ? -18.220 -2.154 26.864 1.00 56.91 91 ASP A N 1
ATOM 760 C CA . ASP A 1 91 ? -19.605 -2.122 26.403 1.00 56.91 91 ASP A CA 1
ATOM 761 C C . ASP A 1 91 ? -19.922 -3.289 25.458 1.00 56.91 91 ASP A C 1
ATOM 763 O O . ASP A 1 91 ? -19.449 -3.369 24.321 1.00 56.91 91 ASP A O 1
ATOM 767 N N . LYS A 1 92 ? -20.742 -4.230 25.944 1.00 50.34 92 LYS A N 1
ATOM 768 C CA . LYS A 1 92 ? -21.117 -5.465 25.231 1.00 50.34 92 LYS A CA 1
ATOM 769 C C . LYS A 1 92 ? -21.897 -5.194 23.934 1.00 50.34 92 LYS A C 1
ATOM 771 O O . LYS A 1 92 ? -21.992 -6.095 23.103 1.00 50.34 92 LYS A O 1
ATOM 776 N N . ARG A 1 93 ? -22.406 -3.970 23.738 1.00 53.78 93 ARG A N 1
ATOM 777 C CA . ARG A 1 93 ? -23.044 -3.492 22.495 1.00 53.78 93 ARG A CA 1
ATOM 778 C C . ARG A 1 93 ? -22.364 -2.249 21.913 1.00 53.78 93 ARG A C 1
ATOM 780 O O . ARG A 1 93 ? -23.034 -1.493 21.217 1.00 53.78 93 ARG A O 1
ATOM 787 N N . GLY A 1 94 ? -21.085 -2.018 22.239 1.00 57.50 94 GLY A N 1
ATOM 788 C CA . GLY A 1 94 ? -20.364 -0.787 21.903 1.00 57.50 94 GLY A CA 1
ATOM 789 C C . GLY A 1 94 ? -20.624 -0.290 20.470 1.00 57.50 94 GLY A C 1
ATOM 790 O O . GLY A 1 94 ? -20.860 -1.106 19.575 1.00 57.50 94 GLY A O 1
ATOM 791 N N . PRO A 1 95 ? -20.610 1.039 20.250 1.00 65.56 95 PRO A N 1
ATOM 792 C CA . PRO A 1 95 ? -21.052 1.651 19.000 1.00 65.56 95 PRO A CA 1
ATOM 793 C C . PRO A 1 95 ? -20.325 1.047 17.798 1.00 65.56 95 PRO A C 1
ATOM 795 O O . PRO A 1 95 ? -19.150 0.684 17.903 1.00 65.56 95 PRO A O 1
ATOM 798 N N . ALA A 1 96 ? -21.025 0.962 16.662 1.00 77.44 96 ALA A N 1
ATOM 799 C CA . ALA A 1 96 ? -20.457 0.499 15.400 1.00 77.44 96 ALA A CA 1
ATOM 800 C C . ALA A 1 96 ? -19.089 1.160 15.151 1.00 77.44 96 ALA A C 1
ATOM 802 O O . ALA A 1 96 ? -18.954 2.385 15.221 1.00 77.44 96 ALA A O 1
ATOM 803 N N . LEU A 1 97 ? -18.068 0.337 14.909 1.00 86.50 97 LEU A N 1
ATOM 804 C CA . LEU A 1 97 ? -16.702 0.793 14.692 1.00 86.50 97 LEU A CA 1
ATOM 805 C C . LEU A 1 97 ? -16.438 0.906 13.192 1.00 86.50 97 LEU A C 1
ATOM 807 O O . LEU A 1 97 ? -16.546 -0.078 12.465 1.00 86.50 97 LEU A O 1
ATOM 811 N N . LEU A 1 98 ? -16.031 2.094 12.748 1.00 91.62 98 LEU A N 1
ATOM 812 C CA . LEU A 1 98 ? -15.464 2.293 11.419 1.00 91.62 98 LEU A CA 1
ATOM 813 C C . LEU A 1 98 ? -13.935 2.308 11.512 1.00 91.62 98 LEU A C 1
ATOM 815 O O . LEU A 1 98 ? -13.338 3.233 12.073 1.00 91.62 98 LEU A O 1
ATOM 819 N N . CYS A 1 99 ? -13.301 1.301 10.918 1.00 93.06 99 CYS A N 1
ATOM 820 C CA . CYS A 1 99 ? -11.855 1.236 10.749 1.00 93.06 99 CYS A CA 1
ATOM 821 C C . CYS A 1 99 ? -11.480 1.596 9.312 1.00 93.06 99 CYS A C 1
ATOM 823 O O . CYS A 1 99 ? -11.902 0.933 8.373 1.00 93.06 99 CYS A O 1
ATOM 825 N N . LEU A 1 100 ? -10.643 2.622 9.157 1.00 95.44 100 LEU A N 1
ATOM 826 C CA . LEU A 1 100 ? -10.011 2.968 7.885 1.00 95.44 100 LEU A CA 1
ATOM 827 C C . LEU A 1 100 ? -8.498 2.792 8.021 1.00 95.44 100 LEU A C 1
ATOM 829 O O . LEU A 1 100 ? -7.857 3.563 8.743 1.00 95.44 100 LEU A O 1
ATOM 833 N N . LEU A 1 101 ? -7.964 1.759 7.370 1.00 95.19 101 LEU A N 1
ATOM 834 C CA . LEU A 1 101 ? -6.532 1.522 7.197 1.00 95.19 101 LEU A CA 1
ATOM 835 C C . LEU A 1 101 ? -6.175 1.868 5.748 1.00 95.19 101 LEU A C 1
ATOM 837 O O . LEU A 1 101 ? -6.520 1.123 4.839 1.00 95.19 101 LEU A O 1
ATOM 841 N N . SER A 1 102 ? -5.530 3.013 5.540 1.00 93.62 102 SER A N 1
ATOM 842 C CA . SER A 1 102 ? -5.202 3.547 4.212 1.00 93.62 102 SER A CA 1
ATOM 843 C C . SER A 1 102 ? -3.681 3.639 4.035 1.00 93.62 102 SER A C 1
ATOM 845 O O . SER A 1 102 ? -3.118 4.731 4.107 1.00 93.62 102 SER A O 1
ATOM 847 N N . PRO A 1 103 ? -2.955 2.515 3.884 1.00 89.50 103 PRO A N 1
ATOM 848 C CA . PRO A 1 103 ? -1.499 2.550 3.786 1.00 89.50 103 PRO A CA 1
ATOM 849 C C . PRO A 1 103 ? -1.050 3.449 2.627 1.00 89.50 103 PRO A C 1
ATOM 851 O O . PRO A 1 103 ? -1.733 3.580 1.617 1.00 89.50 103 PRO A O 1
ATOM 854 N N . THR A 1 104 ? 0.113 4.087 2.769 1.00 85.25 104 THR A N 1
ATOM 855 C CA . THR A 1 104 ? 0.718 4.822 1.648 1.00 85.25 104 THR A CA 1
ATOM 856 C C . THR A 1 104 ? 1.390 3.879 0.651 1.00 85.25 104 THR A C 1
ATOM 858 O O . THR A 1 104 ? 1.681 4.294 -0.458 1.00 85.25 104 THR A O 1
ATOM 861 N N . ALA A 1 105 ? 1.674 2.630 1.035 1.00 82.50 105 ALA A N 1
ATOM 862 C CA . ALA A 1 105 ? 2.195 1.606 0.133 1.00 82.50 105 ALA A CA 1
ATOM 863 C C . ALA A 1 105 ? 1.126 1.196 -0.905 1.00 82.50 105 ALA A C 1
ATOM 865 O O . ALA A 1 105 ? -0.060 1.255 -0.580 1.00 82.50 105 ALA A O 1
ATOM 866 N N . PRO A 1 106 ? 1.506 0.735 -2.113 1.00 76.94 106 PRO A N 1
ATOM 867 C CA . PRO A 1 106 ? 2.863 0.564 -2.639 1.00 76.94 106 PRO A CA 1
ATOM 868 C C . PRO A 1 106 ? 3.331 1.790 -3.451 1.00 76.94 106 PRO A C 1
ATOM 870 O O . PRO A 1 106 ? 3.937 1.654 -4.512 1.00 76.94 106 PRO A O 1
ATOM 873 N N . HIS A 1 107 ? 2.991 3.002 -2.997 1.00 69.12 107 HIS A N 1
ATOM 874 C CA . HIS A 1 107 ? 3.470 4.242 -3.609 1.00 69.12 107 HIS A CA 1
ATOM 875 C C . HIS A 1 107 ? 5.003 4.390 -3.431 1.00 69.12 107 HIS A C 1
ATOM 877 O O . HIS A 1 107 ? 5.639 3.580 -2.767 1.00 69.12 107 HIS A O 1
ATOM 883 N N . TRP A 1 108 ? 5.636 5.370 -4.080 1.00 53.78 108 TRP A N 1
ATOM 884 C CA . TRP A 1 108 ? 7.105 5.453 -4.221 1.00 53.78 108 TRP A CA 1
ATOM 885 C C . TRP A 1 108 ? 7.906 5.421 -2.901 1.00 53.78 108 TRP A C 1
ATOM 887 O O . TRP A 1 108 ? 7.446 5.933 -1.888 1.00 53.78 108 TRP A O 1
ATOM 897 N N . PHE A 1 109 ? 9.152 4.915 -2.986 1.00 51.66 109 PHE A N 1
ATOM 898 C CA . PHE A 1 109 ? 10.098 4.476 -1.931 1.00 51.66 109 PHE A CA 1
ATOM 899 C C . PHE A 1 109 ? 9.941 3.005 -1.515 1.00 51.66 109 PHE A C 1
ATOM 901 O O . PHE A 1 109 ? 9.404 2.669 -0.460 1.00 51.66 109 PHE A O 1
ATOM 908 N N . LEU A 1 110 ? 10.445 2.130 -2.384 1.00 57.66 110 LEU A N 1
ATOM 909 C CA . LEU A 1 110 ? 10.166 0.701 -2.369 1.00 57.66 110 LEU A CA 1
ATOM 910 C C . LEU A 1 110 ? 11.122 -0.103 -1.460 1.00 57.66 110 LEU A C 1
ATOM 912 O O . LEU A 1 110 ? 12.275 0.282 -1.260 1.00 57.66 110 LEU A O 1
ATOM 916 N N . LEU A 1 111 ? 10.663 -1.252 -0.945 1.00 57.19 111 LEU A N 1
ATOM 917 C CA . LEU A 1 111 ? 11.442 -2.142 -0.073 1.00 57.19 111 LEU A CA 1
ATOM 918 C C . LEU A 1 111 ? 11.330 -3.623 -0.491 1.00 57.19 111 LEU A C 1
ATOM 920 O O . LEU A 1 111 ? 10.229 -4.113 -0.705 1.00 57.19 111 LEU A O 1
ATOM 924 N N . ALA A 1 112 ? 12.476 -4.313 -0.424 1.00 55.44 112 ALA A N 1
ATOM 925 C CA . ALA A 1 112 ? 12.712 -5.756 -0.231 1.00 55.44 112 ALA A CA 1
ATOM 926 C C . ALA A 1 112 ? 13.089 -6.624 -1.467 1.00 55.44 112 ALA A C 1
ATOM 928 O O . ALA A 1 112 ? 12.419 -6.551 -2.491 1.00 55.44 112 ALA A O 1
ATOM 929 N N . PRO A 1 113 ? 14.129 -7.489 -1.347 1.00 52.28 113 PRO A N 1
ATOM 930 C CA . PRO A 1 113 ? 14.734 -8.263 -2.446 1.00 52.28 113 PRO A CA 1
ATOM 931 C C . PRO A 1 113 ? 14.314 -9.753 -2.531 1.00 52.28 113 PRO A C 1
ATOM 933 O O . PRO A 1 113 ? 15.110 -10.581 -2.959 1.00 52.28 113 PRO A O 1
ATOM 936 N N . GLN A 1 114 ? 13.121 -10.152 -2.070 1.00 62.31 114 GLN A N 1
ATOM 937 C CA . GLN A 1 114 ? 12.734 -11.584 -2.026 1.00 62.31 114 GLN A CA 1
ATOM 938 C C . GLN A 1 114 ? 12.008 -12.097 -3.279 1.00 62.31 114 GLN A C 1
ATOM 940 O O . GLN A 1 114 ? 11.613 -13.259 -3.340 1.00 62.31 114 GLN A O 1
ATOM 945 N N . TYR A 1 115 ? 11.833 -11.238 -4.276 1.00 74.12 115 TYR A N 1
ATOM 946 C CA . TYR A 1 115 ? 11.157 -11.568 -5.524 1.00 74.12 115 TYR A CA 1
ATOM 947 C C . TYR A 1 115 ? 12.167 -11.604 -6.666 1.00 74.12 115 TYR A C 1
ATOM 949 O O . TYR A 1 115 ? 13.245 -11.035 -6.543 1.00 74.12 115 TYR A O 1
ATOM 957 N N . VAL A 1 116 ? 11.817 -12.280 -7.761 1.00 81.19 116 VAL A N 1
ATOM 958 C CA . VAL A 1 116 ? 12.649 -12.364 -8.967 1.00 81.19 116 VAL A CA 1
ATOM 959 C C . VAL A 1 116 ? 11.804 -11.933 -10.157 1.00 81.19 116 VAL A C 1
ATOM 961 O O . VAL A 1 116 ? 10.741 -12.503 -10.401 1.00 81.19 116 VAL A O 1
ATOM 964 N N . TYR A 1 117 ? 12.284 -10.922 -10.882 1.00 86.06 117 TYR A N 1
ATOM 965 C CA . TYR A 1 117 ? 11.601 -10.314 -12.032 1.00 86.06 117 TYR A CA 1
ATOM 966 C C . TYR A 1 117 ? 12.530 -10.150 -13.248 1.00 86.06 117 TYR A C 1
ATOM 968 O O . TYR A 1 117 ? 12.365 -9.237 -14.058 1.00 86.06 117 TYR A O 1
ATOM 976 N N . ASP A 1 118 ? 13.509 -11.047 -13.380 1.00 88.06 118 ASP A N 1
ATOM 977 C CA . ASP A 1 118 ? 14.590 -10.969 -14.374 1.00 88.06 118 ASP A CA 1
ATOM 978 C C . ASP A 1 118 ? 14.135 -11.184 -15.828 1.00 88.06 118 ASP A C 1
ATOM 980 O O . ASP A 1 118 ? 14.884 -10.903 -16.766 1.00 88.06 118 ASP A O 1
ATOM 984 N N . ASP A 1 119 ? 12.905 -11.657 -16.038 1.00 88.12 119 ASP A N 1
ATOM 985 C CA . ASP A 1 119 ? 12.322 -11.888 -17.362 1.00 88.12 119 ASP A CA 1
ATOM 986 C C . ASP A 1 119 ? 11.457 -10.731 -17.883 1.00 88.12 119 ASP A C 1
ATOM 988 O O . ASP A 1 119 ? 10.913 -10.803 -18.985 1.00 88.12 119 ASP A O 1
ATOM 992 N N . GLY A 1 120 ? 11.384 -9.634 -17.127 1.00 86.25 120 GLY A N 1
ATOM 993 C CA . GLY A 1 120 ? 10.813 -8.379 -17.592 1.00 86.25 120 GLY A CA 1
ATOM 994 C C . GLY A 1 120 ? 9.287 -8.290 -17.545 1.00 86.25 120 GLY A C 1
ATOM 995 O O . GLY A 1 120 ? 8.547 -9.225 -17.225 1.00 86.25 120 GLY A O 1
ATOM 996 N N . SER A 1 121 ? 8.795 -7.094 -17.861 1.00 84.38 121 SER A N 1
ATOM 997 C CA . SER A 1 121 ? 7.388 -6.721 -17.692 1.00 84.38 121 SER A CA 1
ATOM 998 C C . SER A 1 121 ? 6.444 -7.395 -18.689 1.00 84.38 121 SER A C 1
ATOM 1000 O O . SER A 1 121 ? 5.317 -7.727 -18.315 1.00 84.38 121 SER A O 1
ATOM 1002 N N . GLY A 1 122 ? 6.904 -7.658 -19.917 1.00 86.38 122 GLY A N 1
ATOM 1003 C CA . GLY A 1 122 ? 6.134 -8.376 -20.936 1.00 86.38 122 GLY A CA 1
ATOM 1004 C C . GLY A 1 122 ? 5.901 -9.845 -20.572 1.00 86.38 122 GLY A C 1
ATOM 1005 O O . GLY A 1 122 ? 4.779 -10.345 -20.671 1.00 86.38 122 GLY A O 1
ATOM 1006 N N . ALA A 1 123 ? 6.925 -10.533 -20.055 1.00 89.94 123 ALA A N 1
ATOM 1007 C CA . ALA A 1 123 ? 6.768 -11.900 -19.567 1.00 89.94 123 ALA A CA 1
ATOM 1008 C C . ALA A 1 123 ? 5.774 -11.946 -18.393 1.00 89.94 123 ALA A C 1
ATOM 1010 O O . ALA A 1 123 ? 4.846 -12.764 -18.391 1.00 89.94 123 ALA A O 1
ATOM 1011 N N . LEU A 1 124 ? 5.893 -11.009 -17.443 1.00 88.12 124 LEU A N 1
ATOM 1012 C CA . LEU A 1 124 ? 4.965 -10.901 -16.319 1.00 88.12 124 LEU A CA 1
ATOM 1013 C C . LEU A 1 124 ? 3.520 -10.605 -16.769 1.00 88.12 124 LEU A C 1
ATOM 1015 O O . LEU A 1 124 ? 2.596 -11.233 -16.246 1.00 88.12 124 LEU A O 1
ATOM 1019 N N . HIS A 1 125 ? 3.304 -9.733 -17.765 1.00 88.06 125 HIS A N 1
ATOM 1020 C CA . HIS A 1 125 ? 1.980 -9.467 -18.354 1.00 88.06 125 HIS A CA 1
ATOM 1021 C C . HIS A 1 125 ? 1.280 -10.756 -18.785 1.00 88.06 125 HIS A C 1
ATOM 1023 O O . HIS A 1 125 ? 0.141 -11.026 -18.394 1.00 88.06 125 HIS A O 1
ATOM 1029 N N . LEU A 1 126 ? 1.979 -11.582 -19.568 1.00 90.69 126 LEU A N 1
ATOM 1030 C CA . LEU A 1 126 ? 1.428 -12.821 -20.110 1.00 90.69 126 LEU A CA 1
ATOM 1031 C C . LEU A 1 126 ? 1.099 -13.820 -18.999 1.00 90.69 126 LEU A C 1
ATOM 1033 O O . LEU A 1 126 ? 0.045 -14.466 -19.035 1.00 90.69 126 LEU A O 1
ATOM 1037 N N . ARG A 1 127 ? 1.955 -13.913 -17.974 1.00 93.44 127 ARG A N 1
ATOM 1038 C CA . ARG A 1 127 ? 1.684 -14.745 -16.795 1.00 93.44 127 ARG A CA 1
ATOM 1039 C C . ARG A 1 127 ? 0.450 -14.268 -16.041 1.00 93.44 127 ARG A C 1
ATOM 1041 O O . ARG A 1 127 ? -0.427 -15.082 -15.750 1.00 93.44 127 ARG A O 1
ATOM 1048 N N . ARG A 1 128 ? 0.313 -12.961 -15.800 1.00 91.44 128 ARG A N 1
ATOM 1049 C CA . ARG A 1 128 ? -0.870 -12.373 -15.151 1.00 91.44 128 ARG A CA 1
ATOM 1050 C C . ARG A 1 128 ? -2.137 -12.605 -15.961 1.00 91.44 128 ARG A C 1
ATOM 1052 O O . ARG A 1 128 ? -3.125 -13.059 -15.392 1.00 91.44 128 ARG A O 1
ATOM 1059 N N . LEU A 1 129 ? -2.114 -12.376 -17.273 1.00 92.50 129 LEU A N 1
ATOM 1060 C CA . LEU A 1 129 ? -3.263 -12.617 -18.147 1.00 92.50 129 LEU A CA 1
ATOM 1061 C C . LEU A 1 129 ? -3.701 -14.086 -18.103 1.00 92.50 129 LEU A C 1
ATOM 1063 O O . LEU A 1 129 ? -4.892 -14.375 -17.978 1.00 92.50 129 LEU A O 1
ATOM 1067 N N . LYS A 1 130 ? -2.742 -15.019 -18.145 1.00 95.38 130 LYS A N 1
ATOM 1068 C CA . LYS A 1 130 ? -3.011 -16.454 -18.004 1.00 95.38 130 LYS A CA 1
ATOM 1069 C C . LYS A 1 130 ? -3.670 -16.778 -16.661 1.00 95.38 130 LYS A C 1
ATOM 1071 O O . LYS A 1 130 ? -4.627 -17.550 -16.636 1.00 95.38 130 LYS A O 1
ATOM 1076 N N . GLN A 1 131 ? -3.205 -16.182 -15.561 1.00 96.00 131 GLN A N 1
ATOM 1077 C CA . GLN A 1 131 ? -3.823 -16.365 -14.244 1.00 96.00 131 GLN A CA 1
ATOM 1078 C C . GLN A 1 131 ? -5.224 -15.742 -14.176 1.00 96.00 131 GLN A C 1
ATOM 1080 O O . GLN A 1 131 ? -6.154 -16.411 -13.739 1.00 96.00 131 GLN A O 1
ATOM 1085 N N . LEU A 1 132 ? -5.422 -14.513 -14.668 1.00 95.25 132 LEU A N 1
ATOM 1086 C CA . LEU A 1 132 ? -6.737 -13.856 -14.706 1.00 95.25 132 LEU A CA 1
ATOM 1087 C C . LEU A 1 132 ? -7.770 -14.708 -15.456 1.00 95.25 132 LEU A C 1
ATOM 1089 O O . LEU A 1 132 ? -8.889 -14.882 -14.973 1.00 95.25 132 LEU A O 1
ATOM 1093 N N . LYS A 1 133 ? -7.372 -15.291 -16.595 1.00 95.31 133 LYS A N 1
ATOM 1094 C CA . LYS A 1 133 ? -8.181 -16.260 -17.345 1.00 95.31 133 LYS A CA 1
ATOM 1095 C C . LYS A 1 133 ? -8.447 -17.516 -16.518 1.00 95.31 133 LYS A C 1
ATOM 1097 O O . LYS A 1 133 ? -9.597 -17.912 -16.366 1.00 95.31 133 LYS A O 1
ATOM 1102 N N . LYS A 1 134 ? -7.415 -18.120 -15.925 1.00 96.31 134 LYS A N 1
ATOM 1103 C CA . LYS A 1 134 ? -7.547 -19.324 -15.088 1.00 96.31 134 LYS A CA 1
ATOM 1104 C C . LYS A 1 134 ? -8.515 -19.134 -13.910 1.00 96.31 134 LYS A C 1
ATOM 1106 O O . LYS A 1 134 ? -9.249 -20.062 -13.589 1.00 96.31 134 LYS A O 1
ATOM 1111 N N . PHE A 1 135 ? -8.537 -17.953 -13.291 1.00 95.56 135 PHE A N 1
ATOM 1112 C CA . PHE A 1 135 ? -9.441 -17.621 -12.181 1.00 95.56 135 PHE A CA 1
ATOM 1113 C C . PHE A 1 135 ? -10.827 -17.134 -12.626 1.00 95.56 135 PHE A C 1
ATOM 1115 O O . PHE A 1 135 ? -11.669 -16.858 -11.777 1.00 95.56 135 PHE A O 1
ATOM 1122 N N . GLY A 1 136 ? -11.082 -17.011 -13.933 1.00 96.62 136 GLY A N 1
ATOM 1123 C CA . GLY A 1 136 ? -12.361 -16.521 -14.452 1.00 96.62 136 GLY A CA 1
ATOM 1124 C C . GLY A 1 136 ? -12.622 -15.039 -14.165 1.00 96.62 136 GLY A C 1
ATOM 1125 O O . GLY A 1 136 ? -13.767 -14.603 -14.210 1.00 96.62 136 GLY A O 1
ATOM 1126 N N . LEU A 1 137 ? -11.574 -14.259 -13.873 1.00 96.00 137 LEU A N 1
ATOM 1127 C CA . LEU A 1 137 ? -11.677 -12.815 -13.630 1.00 96.00 137 LEU A CA 1
ATOM 1128 C C . LEU A 1 137 ? -11.824 -12.015 -14.933 1.00 96.00 137 LEU A C 1
ATOM 1130 O O . LEU A 1 137 ? -12.259 -10.867 -14.909 1.00 96.00 137 LEU A O 1
ATOM 1134 N N . VAL A 1 138 ? -11.463 -12.620 -16.067 1.00 95.38 138 VAL A N 1
ATOM 1135 C CA . VAL A 1 138 ? -11.646 -12.075 -17.418 1.00 95.38 138 VAL A CA 1
ATOM 1136 C C . VAL A 1 138 ? -12.113 -13.181 -18.378 1.00 95.38 138 VAL A C 1
ATOM 1138 O O . VAL A 1 138 ? -11.845 -14.359 -18.115 1.00 95.38 138 VAL A O 1
ATOM 1141 N N . PRO A 1 139 ? -12.769 -12.839 -19.505 1.00 97.06 139 PRO A N 1
ATOM 1142 C CA . PRO A 1 139 ? -13.124 -13.810 -20.541 1.00 97.06 139 PRO A CA 1
ATOM 1143 C C . PRO A 1 139 ? -11.905 -14.565 -21.095 1.00 97.06 139 PRO A C 1
ATOM 1145 O O . PRO A 1 139 ? -10.816 -14.003 -21.229 1.00 97.06 139 PRO A O 1
ATOM 1148 N N . GLN A 1 140 ? -12.078 -15.840 -21.456 1.00 96.25 140 GLN A N 1
ATOM 1149 C CA . GLN A 1 140 ? -10.982 -16.668 -21.990 1.00 96.25 140 GLN A CA 1
ATOM 1150 C C . GLN A 1 140 ? -10.446 -16.144 -23.329 1.00 96.25 140 GLN A C 1
ATOM 1152 O O . GLN A 1 140 ? -9.250 -16.242 -23.613 1.00 96.25 140 GLN A O 1
ATOM 1157 N N . ASP A 1 141 ? -11.321 -15.548 -24.129 1.00 96.31 141 ASP A N 1
ATOM 1158 C CA . ASP A 1 141 ? -11.060 -14.969 -25.443 1.00 96.31 141 ASP A CA 1
ATOM 1159 C C . ASP A 1 141 ? -10.693 -13.478 -25.387 1.00 96.31 141 ASP A C 1
ATOM 1161 O O . ASP A 1 141 ? -10.498 -12.859 -26.435 1.00 96.31 141 ASP A O 1
ATOM 1165 N N . VAL A 1 142 ? -10.541 -12.896 -24.184 1.00 96.25 142 VAL A N 1
ATOM 1166 C CA . VAL A 1 142 ? -10.156 -11.487 -24.056 1.00 96.25 142 VAL A CA 1
ATOM 1167 C C . VAL A 1 142 ? -8.830 -11.236 -24.774 1.00 96.25 142 VAL A C 1
ATOM 1169 O O . VAL A 1 142 ? -7.845 -11.969 -24.592 1.00 96.25 142 VAL A O 1
ATOM 1172 N N . LYS A 1 143 ? -8.825 -10.175 -25.583 1.00 93.12 143 LYS A N 1
ATOM 1173 C CA . LYS A 1 143 ? -7.642 -9.630 -26.243 1.00 93.12 143 LYS A CA 1
ATOM 1174 C C . LYS A 1 143 ? -7.144 -8.448 -25.407 1.00 93.12 143 LYS A C 1
ATOM 1176 O O . LYS A 1 143 ? -7.901 -7.487 -25.252 1.00 93.12 143 LYS A O 1
ATOM 1181 N N . PRO A 1 144 ? -5.940 -8.517 -24.812 1.00 88.12 144 PRO A N 1
ATOM 1182 C CA . PRO A 1 144 ? -5.394 -7.384 -24.078 1.00 88.12 144 PRO A CA 1
ATOM 1183 C C . PRO A 1 144 ? -5.149 -6.215 -25.038 1.00 88.12 144 PRO A C 1
ATOM 1185 O O . PRO A 1 144 ? -4.848 -6.421 -26.215 1.00 88.12 144 PRO A O 1
ATOM 1188 N N . HIS A 1 145 ? -5.287 -4.989 -24.534 1.00 85.56 145 HIS A N 1
ATOM 1189 C CA . HIS A 1 145 ? -4.863 -3.811 -25.284 1.00 85.56 145 HIS A CA 1
ATOM 1190 C C . HIS A 1 145 ? -3.348 -3.897 -25.544 1.00 85.56 145 HIS A C 1
ATOM 1192 O O . HIS A 1 145 ? -2.625 -4.339 -24.646 1.00 85.56 145 HIS A O 1
ATOM 1198 N N . PRO A 1 146 ? -2.851 -3.483 -26.725 1.00 80.81 146 PRO A N 1
ATOM 1199 C CA . PRO A 1 146 ? -1.419 -3.412 -26.979 1.00 80.81 146 PRO A CA 1
ATOM 1200 C C . PRO A 1 146 ? -0.694 -2.595 -25.910 1.00 80.81 146 PRO A C 1
ATOM 1202 O O . PRO A 1 146 ? -1.174 -1.549 -25.465 1.00 80.81 146 PRO A O 1
ATOM 1205 N N . VAL A 1 147 ? 0.468 -3.080 -25.499 1.00 76.38 147 VAL A N 1
ATOM 1206 C CA . VAL A 1 147 ? 1.313 -2.395 -24.527 1.00 76.38 147 VAL A CA 1
ATOM 1207 C C . VAL A 1 147 ? 2.132 -1.379 -25.306 1.00 76.38 147 VAL A C 1
ATOM 1209 O O . VAL A 1 147 ? 2.936 -1.754 -26.147 1.00 76.38 147 VAL A O 1
ATOM 1212 N N . SER A 1 148 ? 1.880 -0.096 -25.065 1.00 66.19 148 SER A N 1
ATOM 1213 C CA . SER A 1 148 ? 2.653 1.002 -25.640 1.00 66.19 148 SER A CA 1
ATOM 1214 C C . SER A 1 148 ? 3.092 1.910 -24.505 1.00 66.19 148 SER A C 1
ATOM 1216 O O . SER A 1 148 ? 2.259 2.549 -23.860 1.00 66.19 148 SER A O 1
ATOM 1218 N N . ALA A 1 149 ? 4.390 1.928 -24.226 1.00 65.50 149 ALA A N 1
ATOM 1219 C CA . ALA A 1 149 ? 4.990 2.883 -23.311 1.00 65.50 149 ALA A CA 1
ATOM 1220 C C . ALA A 1 149 ? 5.792 3.879 -24.150 1.00 65.50 149 ALA A C 1
ATOM 1222 O O . ALA A 1 149 ? 6.913 3.583 -24.561 1.00 65.50 149 ALA A O 1
ATOM 1223 N N . GLU A 1 150 ? 5.203 5.046 -24.420 1.00 60.47 150 GLU A N 1
ATOM 1224 C CA . GLU A 1 150 ? 5.914 6.141 -25.086 1.00 60.47 150 GLU A CA 1
ATOM 1225 C C . GLU A 1 150 ? 7.244 6.417 -24.352 1.00 60.47 150 GLU A C 1
ATOM 1227 O O . GLU A 1 150 ? 7.335 6.329 -23.121 1.00 60.47 150 GLU A O 1
ATOM 1232 N N . ASP A 1 151 ? 8.309 6.642 -25.125 1.00 65.38 151 ASP A N 1
ATOM 1233 C CA . ASP A 1 151 ? 9.670 6.932 -24.650 1.00 65.38 151 ASP A CA 1
ATOM 1234 C C . ASP A 1 151 ? 10.333 5.857 -23.758 1.00 65.38 151 ASP A C 1
ATOM 1236 O O . ASP A 1 151 ? 11.337 6.105 -23.071 1.00 65.38 151 ASP A O 1
ATOM 1240 N N . SER A 1 152 ? 9.819 4.623 -23.769 1.00 66.56 152 SER A N 1
ATOM 1241 C CA . SER A 1 152 ? 10.392 3.492 -23.033 1.00 66.56 152 SER A CA 1
ATOM 1242 C C . SER A 1 152 ? 10.878 2.400 -23.996 1.00 66.56 152 SER A C 1
ATOM 1244 O O . SER A 1 152 ? 10.054 1.838 -24.704 1.00 66.56 152 SER A O 1
ATOM 1246 N N . PRO A 1 153 ? 12.190 2.082 -24.035 1.00 73.12 153 PRO A N 1
ATOM 1247 C CA . PRO A 1 153 ? 12.693 0.961 -24.828 1.00 73.12 153 PRO A CA 1
ATOM 1248 C C . PRO A 1 153 ? 12.130 -0.364 -24.305 1.00 73.12 153 PRO A C 1
ATOM 1250 O O . PRO A 1 153 ? 11.861 -0.495 -23.103 1.00 73.12 153 PRO A O 1
ATOM 1253 N N . GLU A 1 154 ? 11.992 -1.336 -25.204 1.00 81.25 154 GLU A N 1
ATOM 1254 C CA . GLU A 1 154 ? 11.558 -2.688 -24.862 1.00 81.25 154 GLU A CA 1
ATOM 1255 C C . GLU A 1 154 ? 12.574 -3.391 -23.957 1.00 81.25 154 GLU A C 1
ATOM 1257 O O . GLU A 1 154 ? 13.741 -2.995 -23.851 1.00 81.25 154 GLU A O 1
ATOM 1262 N N . TRP A 1 155 ? 12.127 -4.446 -23.270 1.00 84.62 155 TRP A N 1
ATOM 1263 C CA . TRP A 1 155 ? 12.989 -5.193 -22.353 1.00 84.62 155 TRP A CA 1
ATOM 1264 C C . TRP A 1 155 ? 14.214 -5.758 -23.076 1.00 84.62 155 TRP A C 1
ATOM 1266 O O . TRP A 1 155 ? 15.315 -5.759 -22.536 1.00 84.62 155 TRP A O 1
ATOM 1276 N N . GLU A 1 156 ? 14.057 -6.208 -24.312 1.00 87.31 156 GLU A N 1
ATOM 1277 C CA . GLU A 1 156 ? 15.113 -6.789 -25.133 1.00 87.31 156 GLU A CA 1
ATOM 1278 C C . GLU A 1 156 ? 16.194 -5.761 -25.504 1.00 87.31 156 GLU A C 1
ATOM 1280 O O . GLU A 1 156 ? 17.368 -6.130 -25.572 1.00 87.31 156 GLU A O 1
ATOM 1285 N N . ASP A 1 157 ? 15.819 -4.482 -25.617 1.00 87.88 157 ASP A N 1
ATOM 1286 C CA . ASP A 1 157 ? 16.657 -3.389 -26.128 1.00 87.88 157 ASP A CA 1
ATOM 1287 C C . ASP A 1 157 ? 17.435 -2.629 -25.039 1.00 87.88 157 ASP A C 1
ATOM 1289 O O . ASP A 1 157 ? 18.243 -1.745 -25.337 1.00 87.88 157 ASP A O 1
ATOM 1293 N N . ILE A 1 158 ? 17.216 -2.953 -23.761 1.00 84.75 158 ILE A N 1
ATOM 1294 C CA . ILE A 1 158 ? 17.919 -2.321 -22.635 1.00 84.75 158 ILE A CA 1
ATOM 1295 C C . ILE A 1 158 ? 19.139 -3.116 -22.162 1.00 84.75 158 ILE A C 1
ATOM 1297 O O . ILE A 1 158 ? 19.202 -4.347 -22.230 1.00 84.75 158 ILE A O 1
ATOM 1301 N N . THR A 1 159 ? 20.121 -2.394 -21.615 1.00 89.75 159 THR A N 1
ATOM 1302 C CA . THR A 1 159 ? 21.368 -2.983 -21.114 1.00 89.75 159 THR A CA 1
ATOM 1303 C C . THR A 1 159 ? 21.124 -3.891 -19.900 1.00 89.75 159 THR A C 1
ATOM 1305 O O . THR A 1 159 ? 20.149 -3.701 -19.165 1.00 89.75 159 THR A O 1
ATOM 1308 N N . PRO A 1 160 ? 22.027 -4.846 -19.600 1.00 90.12 160 PRO A N 1
ATOM 1309 C CA . PRO A 1 160 ? 21.905 -5.698 -18.413 1.00 90.12 160 PRO A CA 1
ATOM 1310 C C . PRO A 1 160 ? 21.775 -4.914 -17.099 1.00 90.12 160 PRO A C 1
ATOM 1312 O O . PRO A 1 160 ? 21.019 -5.299 -16.211 1.00 90.12 160 PRO A O 1
ATOM 1315 N N . GLU A 1 161 ? 22.466 -3.778 -16.982 1.00 84.88 161 GLU A N 1
ATOM 1316 C CA . GLU A 1 161 ? 22.355 -2.913 -15.806 1.00 84.88 161 GLU A CA 1
ATOM 1317 C C . GLU A 1 161 ? 20.966 -2.263 -15.699 1.00 84.88 161 GLU A C 1
ATOM 1319 O O . GLU A 1 161 ? 20.392 -2.194 -14.610 1.00 84.88 161 GLU A O 1
ATOM 1324 N N . GLN A 1 162 ? 20.400 -1.809 -16.821 1.00 83.06 162 GLN A N 1
ATOM 1325 C CA . GLN A 1 162 ? 19.043 -1.262 -16.862 1.00 83.06 162 GLN A CA 1
ATOM 1326 C C . GLN A 1 162 ? 17.998 -2.331 -16.512 1.00 83.06 162 GLN A C 1
ATOM 1328 O O . GLN A 1 162 ? 17.096 -2.045 -15.721 1.00 83.06 162 GLN A O 1
ATOM 1333 N N . LYS A 1 163 ? 18.156 -3.564 -17.020 1.00 85.31 163 LYS A N 1
ATOM 1334 C CA . LYS A 1 163 ? 17.317 -4.722 -16.658 1.00 85.31 163 LYS A CA 1
ATOM 1335 C C . LYS A 1 163 ? 17.347 -4.970 -15.158 1.00 85.31 163 LYS A C 1
ATOM 1337 O O . LYS A 1 163 ? 16.297 -4.959 -14.525 1.00 85.31 163 LYS A O 1
ATOM 1342 N N . ALA A 1 164 ? 18.540 -5.079 -14.573 1.00 85.06 164 ALA A N 1
ATOM 1343 C CA . ALA A 1 164 ? 18.705 -5.317 -13.141 1.00 85.06 164 ALA A CA 1
ATOM 1344 C C . ALA A 1 164 ? 18.058 -4.216 -12.281 1.00 85.06 164 ALA A C 1
ATOM 1346 O O . ALA A 1 164 ? 17.398 -4.507 -11.286 1.00 85.06 164 ALA A O 1
ATOM 1347 N N . ARG A 1 165 ? 18.194 -2.937 -12.668 1.00 80.00 165 ARG A N 1
ATOM 1348 C CA . ARG A 1 165 ? 17.554 -1.815 -11.948 1.00 80.00 165 ARG A CA 1
ATOM 1349 C C . ARG A 1 165 ? 16.029 -1.851 -12.064 1.00 80.00 165 ARG A C 1
ATOM 1351 O O . ARG A 1 165 ? 15.333 -1.562 -11.091 1.00 80.00 165 ARG A O 1
ATOM 1358 N N . SER A 1 166 ? 15.515 -2.199 -13.240 1.00 80.00 166 SER A N 1
ATOM 1359 C CA . SER A 1 166 ? 14.080 -2.316 -13.498 1.00 80.00 166 SER A CA 1
ATOM 1360 C C . SER A 1 166 ? 13.461 -3.499 -12.744 1.00 80.00 166 SER A C 1
ATOM 1362 O O . SER A 1 166 ? 12.481 -3.306 -12.026 1.00 80.00 166 SER A O 1
ATOM 1364 N N . ALA A 1 167 ? 14.086 -4.681 -12.802 1.00 83.62 167 ALA A N 1
ATOM 1365 C CA . ALA A 1 167 ? 13.691 -5.861 -12.033 1.00 83.62 167 ALA A CA 1
ATOM 1366 C C . ALA A 1 167 ? 13.679 -5.553 -10.533 1.00 83.62 167 ALA A C 1
ATOM 1368 O O . ALA A 1 167 ? 12.640 -5.691 -9.894 1.00 83.62 167 ALA A O 1
ATOM 1369 N N . ARG A 1 168 ? 14.769 -4.984 -9.994 1.00 81.44 168 ARG A N 1
ATOM 1370 C CA . ARG A 1 168 ? 14.846 -4.586 -8.580 1.00 81.44 168 ARG A CA 1
ATOM 1371 C C . ARG A 1 168 ? 13.730 -3.625 -8.168 1.00 81.44 168 ARG A C 1
ATOM 1373 O O . ARG A 1 168 ? 13.216 -3.712 -7.057 1.00 81.44 168 ARG A O 1
ATOM 1380 N N . THR A 1 169 ? 13.332 -2.710 -9.047 1.00 78.06 169 THR A N 1
ATOM 1381 C CA . THR A 1 169 ? 12.206 -1.807 -8.772 1.00 78.06 169 THR A CA 1
ATOM 1382 C C . THR A 1 169 ? 10.903 -2.600 -8.613 1.00 78.06 169 THR A C 1
ATOM 1384 O O . THR A 1 169 ? 10.156 -2.363 -7.666 1.00 78.06 169 THR A O 1
ATOM 1387 N N . MET A 1 170 ? 10.651 -3.586 -9.477 1.00 82.69 170 MET A N 1
ATOM 1388 C CA . MET A 1 170 ? 9.485 -4.468 -9.363 1.00 82.69 170 MET A CA 1
ATOM 1389 C C . MET A 1 170 ? 9.552 -5.389 -8.129 1.00 82.69 170 MET A C 1
ATOM 1391 O O . MET A 1 170 ? 8.536 -5.604 -7.469 1.00 82.69 170 MET A O 1
ATOM 1395 N N . GLU A 1 171 ? 10.740 -5.875 -7.758 1.00 82.00 171 GLU A N 1
ATOM 1396 C CA . GLU A 1 171 ? 10.955 -6.666 -6.534 1.00 82.00 171 GLU A CA 1
ATOM 1397 C C . GLU A 1 171 ? 10.563 -5.874 -5.291 1.00 82.00 171 GLU A C 1
ATOM 1399 O O . GLU A 1 171 ? 9.772 -6.332 -4.465 1.00 82.00 171 GLU A O 1
ATOM 1404 N N . CYS A 1 172 ? 11.055 -4.640 -5.202 1.00 78.62 172 CYS A N 1
ATOM 1405 C CA . CYS A 1 172 ? 10.734 -3.769 -4.093 1.00 78.62 172 CYS A CA 1
ATOM 1406 C C . CYS A 1 172 ? 9.242 -3.366 -4.092 1.00 78.62 172 CYS A C 1
ATOM 1408 O O . CYS A 1 172 ? 8.663 -3.172 -3.024 1.00 78.62 172 CYS A O 1
ATOM 1410 N N . PHE A 1 173 ? 8.595 -3.240 -5.259 1.00 81.19 173 PHE A N 1
ATOM 1411 C CA . PHE A 1 173 ? 7.141 -3.047 -5.341 1.00 81.19 173 PHE A CA 1
ATOM 1412 C C . PHE A 1 173 ? 6.391 -4.253 -4.758 1.00 81.19 173 PHE A C 1
ATOM 1414 O O . PHE A 1 173 ? 5.491 -4.080 -3.934 1.00 81.19 173 PHE A O 1
ATOM 1421 N N . ALA A 1 174 ? 6.784 -5.473 -5.131 1.00 82.44 174 ALA A N 1
ATOM 1422 C CA . ALA A 1 174 ? 6.184 -6.697 -4.607 1.00 82.44 174 ALA A CA 1
ATOM 1423 C C . ALA A 1 174 ? 6.358 -6.817 -3.082 1.00 82.44 174 ALA A C 1
ATOM 1425 O O . ALA A 1 174 ? 5.391 -7.117 -2.381 1.00 82.44 174 ALA A O 1
ATOM 1426 N N . GLY A 1 175 ? 7.533 -6.466 -2.548 1.00 80.50 175 GLY A N 1
ATOM 1427 C CA . GLY A 1 175 ? 7.774 -6.423 -1.102 1.00 80.50 175 GLY A CA 1
ATOM 1428 C C . GLY A 1 175 ? 6.891 -5.421 -0.353 1.00 80.50 175 GLY A C 1
ATOM 1429 O O . GLY A 1 175 ? 6.436 -5.694 0.759 1.00 80.50 175 GLY A O 1
ATOM 1430 N N . MET A 1 176 ? 6.559 -4.281 -0.963 1.00 80.88 176 MET A N 1
ATOM 1431 C CA . MET A 1 176 ? 5.593 -3.349 -0.374 1.00 80.88 176 MET A CA 1
ATOM 1432 C C . MET A 1 176 ? 4.168 -3.896 -0.362 1.00 80.88 176 MET A C 1
ATOM 1434 O O . MET A 1 176 ? 3.450 -3.681 0.614 1.00 80.88 176 MET A O 1
ATOM 1438 N N . VAL A 1 177 ? 3.753 -4.587 -1.426 1.00 85.75 177 VAL A N 1
ATOM 1439 C CA . VAL A 1 177 ? 2.438 -5.242 -1.481 1.00 85.75 177 VAL A CA 1
ATOM 1440 C C . VAL A 1 177 ? 2.338 -6.334 -0.413 1.00 85.75 177 VAL A C 1
ATOM 1442 O O . VAL A 1 177 ? 1.331 -6.399 0.287 1.00 85.75 177 VAL A O 1
ATOM 1445 N N . GLU A 1 178 ? 3.396 -7.120 -0.206 1.00 84.75 178 GLU A N 1
ATOM 1446 C CA . GLU A 1 178 ? 3.466 -8.104 0.884 1.00 84.75 178 GLU A CA 1
ATOM 1447 C C . GLU A 1 178 ? 3.374 -7.446 2.267 1.00 84.75 178 GLU A C 1
ATOM 1449 O O . GLU A 1 178 ? 2.699 -7.954 3.162 1.00 84.75 178 GLU A O 1
ATOM 1454 N N . CYS A 1 179 ? 3.987 -6.272 2.453 1.00 84.75 179 CYS A N 1
ATOM 1455 C CA . CYS A 1 179 ? 3.818 -5.520 3.695 1.00 84.75 179 CYS A CA 1
ATOM 1456 C C . CYS A 1 179 ? 2.350 -5.115 3.909 1.00 84.75 179 CYS A C 1
ATOM 1458 O O . CYS A 1 179 ? 1.857 -5.209 5.031 1.00 84.75 179 CYS A O 1
ATOM 1460 N N . ILE A 1 180 ? 1.626 -4.688 2.867 1.00 88.31 180 ILE A N 1
ATOM 1461 C CA . ILE A 1 180 ? 0.188 -4.380 2.983 1.00 88.31 180 ILE A CA 1
ATOM 1462 C C . ILE A 1 180 ? -0.579 -5.623 3.437 1.00 88.31 180 ILE A C 1
ATOM 1464 O O . ILE A 1 180 ? -1.321 -5.537 4.415 1.00 88.31 180 ILE A O 1
ATOM 1468 N N . ASP A 1 181 ? -0.351 -6.759 2.777 1.00 88.06 181 ASP A N 1
ATOM 1469 C CA . ASP A 1 181 ? -0.981 -8.047 3.088 1.00 88.06 181 ASP A CA 1
ATOM 1470 C C . ASP A 1 181 ? -0.737 -8.455 4.550 1.00 88.06 181 ASP A C 1
ATOM 1472 O O . ASP A 1 181 ? -1.680 -8.638 5.319 1.00 88.06 181 ASP A O 1
ATOM 1476 N N . SER A 1 182 ? 0.521 -8.423 4.999 1.00 89.25 182 SER A N 1
ATOM 1477 C CA . SER A 1 182 ? 0.881 -8.730 6.386 1.00 89.25 182 SER A CA 1
ATOM 1478 C C . SER A 1 182 ? 0.195 -7.806 7.402 1.00 89.25 182 SER A C 1
ATOM 1480 O O . SER A 1 182 ? -0.196 -8.245 8.485 1.00 89.25 182 SER A O 1
ATOM 1482 N N . ASN A 1 183 ? 0.018 -6.518 7.090 1.00 89.56 183 ASN A N 1
ATOM 1483 C CA . ASN A 1 183 ? -0.682 -5.604 7.995 1.00 89.56 183 ASN A CA 1
ATOM 1484 C C . ASN A 1 183 ? -2.202 -5.796 7.987 1.00 89.56 183 ASN A C 1
ATOM 1486 O O . ASN A 1 183 ? -2.831 -5.560 9.021 1.00 89.56 183 ASN A O 1
ATOM 1490 N N . VAL A 1 184 ? -2.787 -6.246 6.874 1.00 93.06 184 VAL A N 1
ATOM 1491 C CA . VAL A 1 184 ? -4.186 -6.690 6.835 1.00 93.06 184 VAL A CA 1
ATOM 1492 C C . VAL A 1 184 ? -4.362 -7.920 7.725 1.00 93.06 184 VAL A C 1
ATOM 1494 O O . VAL A 1 184 ? -5.231 -7.893 8.597 1.00 93.06 184 VAL A O 1
ATOM 1497 N N . ASP A 1 185 ? -3.492 -8.926 7.601 1.00 92.69 185 ASP A N 1
ATOM 1498 C CA . ASP A 1 185 ? -3.508 -10.135 8.438 1.00 92.69 185 ASP A CA 1
ATOM 1499 C C . ASP A 1 185 ? -3.476 -9.787 9.929 1.00 92.69 185 ASP A C 1
ATOM 1501 O O . ASP A 1 185 ? -4.363 -10.184 10.682 1.00 92.69 185 ASP A O 1
ATOM 1505 N N . LYS A 1 186 ? -2.537 -8.933 10.356 1.00 92.19 186 LYS A N 1
ATOM 1506 C CA . LYS A 1 186 ? -2.458 -8.459 11.749 1.00 92.19 186 LYS A CA 1
ATOM 1507 C C . LYS A 1 186 ? -3.779 -7.859 12.257 1.00 92.19 186 LYS A C 1
ATOM 1509 O O . LYS A 1 186 ? -4.121 -8.014 13.433 1.00 92.19 186 LYS A O 1
ATOM 1514 N N . VAL A 1 187 ? -4.494 -7.108 11.414 1.00 92.56 187 VAL A N 1
ATOM 1515 C CA . VAL A 1 187 ? -5.772 -6.475 11.777 1.00 92.56 187 VAL A CA 1
ATOM 1516 C C . VAL A 1 187 ? -6.880 -7.518 11.880 1.00 92.56 187 VAL A C 1
ATOM 1518 O O . VAL A 1 187 ? -7.629 -7.501 12.859 1.00 92.56 187 VAL A O 1
ATOM 1521 N N . LEU A 1 188 ? -6.972 -8.428 10.909 1.00 93.38 188 LEU A N 1
ATOM 1522 C CA . LEU A 1 188 ? -7.965 -9.501 10.907 1.00 93.38 188 LEU A CA 1
ATOM 1523 C C . LEU A 1 188 ? -7.755 -10.457 12.088 1.00 93.38 188 LEU A C 1
ATOM 1525 O O . LEU A 1 188 ? -8.713 -10.733 12.807 1.00 93.38 188 LEU A O 1
ATOM 1529 N N . ASP A 1 189 ? -6.511 -10.850 12.366 1.00 94.19 189 ASP A N 1
ATOM 1530 C CA . ASP A 1 189 ? -6.133 -11.664 13.526 1.00 94.19 189 ASP A CA 1
ATOM 1531 C C . ASP A 1 189 ? -6.505 -10.965 14.839 1.00 94.19 189 ASP A C 1
ATOM 1533 O O . ASP A 1 189 ? -7.035 -11.576 15.772 1.00 94.19 189 ASP A O 1
ATOM 1537 N N . CYS A 1 190 ? -6.281 -9.648 14.924 1.00 92.50 190 CYS A N 1
ATOM 1538 C CA . CYS A 1 190 ? -6.697 -8.870 16.085 1.00 92.50 190 CYS A CA 1
ATOM 1539 C C . CYS A 1 190 ? -8.222 -8.916 16.258 1.00 92.50 190 CYS A C 1
ATOM 1541 O O . CYS A 1 190 ? -8.691 -9.156 17.372 1.00 92.50 190 CYS A O 1
ATOM 1543 N N . LEU A 1 191 ? -8.996 -8.716 15.185 1.00 90.25 191 LEU A N 1
ATOM 1544 C CA . LEU A 1 191 ? -10.461 -8.789 15.207 1.00 90.25 191 LEU A CA 1
ATOM 1545 C C . LEU A 1 191 ? -10.974 -10.193 15.565 1.00 90.25 191 LEU A C 1
ATOM 1547 O O . LEU A 1 191 ? -11.956 -10.309 16.305 1.00 90.25 191 LEU A O 1
ATOM 1551 N N . GLU A 1 192 ? -10.312 -11.249 15.089 1.00 91.75 192 GLU A N 1
ATOM 1552 C CA . GLU A 1 192 ? -10.621 -12.641 15.437 1.00 91.75 192 GLU A CA 1
ATOM 1553 C C . GLU A 1 192 ? -10.374 -12.885 16.931 1.00 91.75 192 GLU A C 1
ATOM 1555 O O . GLU A 1 192 ? -11.269 -13.346 17.639 1.00 91.75 192 GLU A O 1
ATOM 1560 N N . SER A 1 193 ? -9.221 -12.452 17.453 1.00 90.94 193 SER A N 1
ATOM 1561 C CA . SER A 1 193 ? -8.837 -12.629 18.865 1.00 90.94 193 SER A CA 1
ATOM 1562 C C . SER A 1 193 ? -9.774 -11.946 19.873 1.00 90.94 193 SER A C 1
ATOM 1564 O O . SER A 1 193 ? -9.771 -12.271 21.064 1.00 90.94 193 SER A O 1
ATOM 1566 N N . ILE A 1 194 ? -10.568 -10.972 19.417 1.00 87.69 194 ILE A N 1
ATOM 1567 C CA . ILE A 1 194 ? -11.555 -10.254 20.234 1.00 87.69 194 ILE A CA 1
ATOM 1568 C C . ILE A 1 194 ? -13.000 -10.643 19.896 1.00 87.69 194 ILE A C 1
ATOM 1570 O O . ILE A 1 194 ? -13.929 -10.023 20.416 1.00 87.69 194 ILE A O 1
ATOM 1574 N N . GLY A 1 195 ? -13.198 -11.657 19.046 1.00 87.62 195 GLY A N 1
ATOM 1575 C CA . GLY A 1 195 ? -14.512 -12.189 18.682 1.00 87.62 195 GLY A CA 1
ATOM 1576 C C . GLY A 1 195 ? -15.367 -11.219 17.865 1.00 87.62 195 GLY A C 1
ATOM 1577 O O . GLY A 1 195 ? -16.588 -11.195 18.020 1.00 87.62 195 GLY A O 1
ATOM 1578 N N . LYS A 1 196 ? -14.741 -10.362 17.049 1.00 87.69 196 LYS A N 1
ATOM 1579 C CA . LYS A 1 196 ? -15.434 -9.347 16.237 1.00 87.69 196 LYS A CA 1
ATOM 1580 C C . LYS A 1 196 ? -15.348 -9.591 14.734 1.00 87.69 196 LYS A C 1
ATOM 1582 O O . LYS A 1 196 ? -16.154 -9.008 14.012 1.00 87.69 196 LYS A O 1
ATOM 1587 N N . LEU A 1 197 ? -14.444 -10.458 14.270 1.00 90.88 197 LEU A N 1
ATOM 1588 C CA . LEU A 1 197 ? -14.248 -10.723 12.841 1.00 90.88 197 LEU A CA 1
ATOM 1589 C C . LEU A 1 197 ? -15.541 -11.175 12.138 1.00 90.88 197 LEU A C 1
ATOM 1591 O O . LEU A 1 197 ? -15.902 -10.590 11.123 1.00 90.88 197 LEU A O 1
ATOM 1595 N N . ASP A 1 198 ? -16.295 -12.113 12.722 1.00 91.25 198 ASP A N 1
ATOM 1596 C CA . ASP A 1 198 ? -17.540 -12.641 12.127 1.00 91.25 198 ASP A CA 1
ATOM 1597 C C . ASP A 1 198 ? -18.645 -11.586 11.949 1.00 91.25 198 ASP A C 1
ATOM 1599 O O . ASP A 1 198 ? -19.531 -11.740 11.113 1.00 91.25 198 ASP A O 1
ATOM 1603 N N . ASN A 1 199 ? -18.597 -10.502 12.728 1.00 89.56 199 ASN A N 1
ATOM 1604 C CA . ASN A 1 199 ? -19.523 -9.373 12.631 1.00 89.56 199 ASN A CA 1
ATOM 1605 C C . ASN A 1 199 ? -18.833 -8.124 12.057 1.00 89.56 199 ASN A C 1
ATOM 1607 O O . ASN A 1 199 ? -19.189 -6.994 12.395 1.00 89.56 199 ASN A O 1
ATOM 1611 N N . THR A 1 200 ? -17.808 -8.321 11.227 1.00 90.69 200 THR A N 1
ATOM 1612 C CA . THR A 1 200 ? -17.097 -7.253 10.526 1.00 90.69 200 THR A CA 1
ATOM 1613 C C . THR A 1 200 ? -17.348 -7.366 9.031 1.00 90.69 200 THR A C 1
ATOM 1615 O O . THR A 1 200 ? -17.083 -8.394 8.413 1.00 90.69 200 THR A O 1
ATOM 1618 N N . PHE A 1 201 ? -17.810 -6.274 8.428 1.00 93.50 201 PHE A N 1
ATOM 1619 C CA . PHE A 1 201 ? -17.750 -6.110 6.982 1.00 93.50 201 PHE A CA 1
ATOM 1620 C C . PHE A 1 201 ? -16.372 -5.561 6.598 1.00 93.50 201 PHE A C 1
ATOM 1622 O O . PHE A 1 201 ? -15.997 -4.473 7.039 1.00 93.50 201 PHE A O 1
ATOM 1629 N N . ALA A 1 202 ? -15.626 -6.304 5.780 1.00 93.38 202 ALA A N 1
ATOM 1630 C CA . ALA A 1 202 ? -14.317 -5.897 5.283 1.00 93.38 202 ALA A CA 1
ATOM 1631 C C . ALA A 1 202 ? -14.396 -5.531 3.795 1.00 93.38 202 ALA A C 1
ATOM 1633 O O . ALA A 1 202 ? -14.927 -6.289 2.987 1.00 93.38 202 ALA A O 1
ATOM 1634 N N . CYS A 1 203 ? -13.829 -4.378 3.438 1.00 94.75 203 CYS A N 1
ATOM 1635 C CA . CYS A 1 203 ? -13.650 -3.942 2.058 1.00 94.75 203 CYS A CA 1
ATOM 1636 C C . CYS A 1 203 ? -12.168 -3.646 1.828 1.00 94.75 203 CYS A C 1
ATOM 1638 O O . CYS A 1 203 ? -11.555 -2.919 2.611 1.00 94.75 203 CYS A O 1
ATOM 1640 N N . PHE A 1 204 ? -11.610 -4.207 0.759 1.00 94.19 204 PHE A N 1
ATOM 1641 C CA . PHE A 1 204 ? -10.245 -3.955 0.319 1.00 94.19 204 PHE A CA 1
ATOM 1642 C C . PHE A 1 204 ? -10.282 -3.462 -1.124 1.00 94.19 204 PHE A C 1
ATOM 1644 O O . PHE A 1 204 ? -10.905 -4.088 -1.981 1.00 94.19 204 PHE A O 1
ATOM 1651 N N . MET A 1 205 ? -9.635 -2.332 -1.387 1.00 93.19 205 MET A N 1
ATOM 1652 C CA . MET A 1 205 ? -9.610 -1.711 -2.706 1.00 93.19 205 MET A CA 1
ATOM 1653 C C . MET A 1 205 ? -8.352 -0.862 -2.877 1.00 93.19 205 MET A C 1
ATOM 1655 O O . MET A 1 205 ? -7.788 -0.374 -1.899 1.00 93.19 205 MET A O 1
ATOM 1659 N N . SER A 1 206 ? -7.941 -0.671 -4.129 1.00 88.75 206 SER A N 1
ATOM 1660 C CA . SER A 1 206 ? -6.986 0.375 -4.498 1.00 88.75 206 SER A CA 1
ATOM 1661 C C . SER A 1 206 ? -7.726 1.697 -4.736 1.00 88.75 206 SER A C 1
ATOM 1663 O O . SER A 1 206 ? -8.925 1.689 -5.026 1.00 88.75 206 SER A O 1
ATOM 1665 N N . ASP A 1 207 ? -7.033 2.828 -4.600 1.00 88.75 207 ASP A N 1
ATOM 1666 C CA . ASP A 1 207 ? -7.583 4.157 -4.883 1.00 88.75 207 ASP A CA 1
ATOM 1667 C C . ASP A 1 207 ? -7.659 4.459 -6.389 1.00 88.75 207 ASP A C 1
ATOM 1669 O O . ASP A 1 207 ? -8.501 5.257 -6.805 1.00 88.75 207 ASP A O 1
ATOM 1673 N N . ASN A 1 208 ? -6.838 3.794 -7.212 1.00 87.19 208 ASN A N 1
ATOM 1674 C CA . ASN A 1 208 ? -6.812 3.946 -8.668 1.00 87.19 208 ASN A CA 1
ATOM 1675 C C . ASN A 1 208 ? -6.194 2.727 -9.387 1.00 87.19 208 ASN A C 1
ATOM 1677 O O . ASN A 1 208 ? -5.900 1.699 -8.782 1.00 87.19 208 ASN A O 1
ATOM 1681 N N . GLY A 1 209 ? -6.031 2.820 -10.713 1.00 81.44 209 GLY A N 1
ATOM 1682 C CA . GLY A 1 209 ? -5.256 1.846 -11.489 1.00 81.44 209 GLY A CA 1
ATOM 1683 C C . GLY A 1 209 ? -3.766 1.884 -11.138 1.00 81.44 209 GLY A C 1
ATOM 1684 O O . GLY A 1 209 ? -3.307 2.804 -10.462 1.00 81.44 209 GLY A O 1
ATOM 1685 N N . ALA A 1 210 ? -3.000 0.899 -11.611 1.00 80.19 210 ALA A N 1
ATOM 1686 C CA . ALA A 1 210 ? -1.553 0.906 -11.431 1.00 80.19 210 ALA A CA 1
ATOM 1687 C C . ALA A 1 210 ? -0.937 2.195 -12.017 1.00 80.19 210 ALA A C 1
ATOM 1689 O O . ALA A 1 210 ? -1.401 2.729 -13.023 1.00 80.19 210 ALA A O 1
ATOM 1690 N N . GLU A 1 211 ? 0.087 2.719 -11.349 1.00 74.94 211 GLU A N 1
ATOM 1691 C CA . GLU A 1 211 ? 0.679 4.028 -11.632 1.00 74.94 211 GLU A CA 1
ATOM 1692 C C . GLU A 1 211 ? 1.819 3.888 -12.649 1.00 74.94 211 GLU A C 1
ATOM 1694 O O . GLU A 1 211 ? 2.853 3.319 -12.316 1.00 74.94 211 GLU A O 1
ATOM 1699 N N . GLY A 1 212 ? 1.653 4.388 -13.882 1.00 68.56 212 GLY A N 1
ATOM 1700 C CA . GLY A 1 212 ? 2.559 4.164 -15.026 1.00 68.56 212 GLY A CA 1
ATOM 1701 C C . GLY A 1 212 ? 3.367 5.380 -15.493 1.00 68.56 212 GLY A C 1
ATOM 1702 O O . GLY A 1 212 ? 4.134 5.266 -16.442 1.00 68.56 212 GLY A O 1
ATOM 1703 N N . ALA A 1 213 ? 3.228 6.534 -14.845 1.00 63.53 213 ALA A N 1
ATOM 1704 C CA . ALA A 1 213 ? 3.827 7.784 -15.292 1.00 63.53 213 ALA A CA 1
ATOM 1705 C C . ALA A 1 213 ? 5.364 7.838 -15.161 1.00 63.53 213 ALA A C 1
ATOM 1707 O O . ALA A 1 213 ? 5.920 7.760 -14.070 1.00 63.53 213 ALA A O 1
ATOM 1708 N N . ALA A 1 214 ? 6.083 8.088 -16.250 1.00 61.44 214 ALA A N 1
ATOM 1709 C CA . ALA A 1 214 ? 7.488 8.488 -16.171 1.00 61.44 214 ALA A CA 1
ATOM 1710 C C . ALA A 1 214 ? 7.559 9.963 -15.732 1.00 61.44 214 ALA A C 1
ATOM 1712 O O . ALA A 1 214 ? 7.386 10.865 -16.548 1.00 61.44 214 ALA A O 1
ATOM 1713 N N . TYR A 1 215 ? 7.741 10.244 -14.437 1.00 55.06 215 TYR A N 1
ATOM 1714 C CA . TYR A 1 215 ? 7.740 11.629 -13.941 1.00 55.06 215 TYR A CA 1
ATOM 1715 C C . TYR A 1 215 ? 8.892 12.463 -14.516 1.00 55.06 215 TYR A C 1
ATOM 1717 O O . TYR A 1 215 ? 8.750 13.667 -14.702 1.00 55.06 215 TYR A O 1
ATOM 1725 N N . GLU A 1 216 ? 9.999 11.811 -14.859 1.00 50.22 216 GLU A N 1
ATOM 1726 C CA . GLU A 1 216 ? 11.121 12.365 -15.606 1.00 50.22 216 GLU A CA 1
ATOM 1727 C C . GLU A 1 216 ? 10.758 12.795 -17.036 1.00 50.22 216 GLU A C 1
ATOM 1729 O O . GLU A 1 216 ? 11.498 13.573 -17.629 1.00 50.22 216 GLU A O 1
ATOM 1734 N N . ALA A 1 217 ? 9.641 12.320 -17.595 1.00 48.91 217 ALA A N 1
ATOM 1735 C CA . ALA A 1 217 ? 9.162 12.714 -18.919 1.00 48.91 217 ALA A CA 1
ATOM 1736 C C . ALA A 1 217 ? 8.279 13.976 -18.882 1.00 48.91 217 ALA A C 1
ATOM 1738 O O . ALA A 1 217 ? 8.085 14.619 -19.911 1.00 48.91 217 ALA A O 1
ATOM 1739 N N . TYR A 1 218 ? 7.774 14.389 -17.710 1.00 53.31 218 TYR A N 1
ATOM 1740 C CA . TYR A 1 218 ? 7.015 15.637 -17.598 1.00 53.31 218 TYR A CA 1
ATOM 1741 C C . TYR A 1 218 ? 7.950 16.842 -17.553 1.00 53.31 218 TYR A C 1
ATOM 1743 O O . TYR A 1 218 ? 8.721 17.013 -16.610 1.00 53.31 218 TYR A O 1
ATOM 1751 N N . THR A 1 219 ? 7.809 17.751 -18.516 1.00 49.62 219 THR A N 1
ATOM 1752 C CA . THR A 1 219 ? 8.655 18.948 -18.669 1.00 49.62 219 THR A CA 1
ATOM 1753 C C . THR A 1 219 ? 8.669 19.854 -17.426 1.00 49.62 219 THR A C 1
ATOM 1755 O O . THR A 1 219 ? 9.682 20.474 -17.127 1.00 49.62 219 THR A O 1
ATOM 1758 N N . ILE A 1 220 ? 7.578 19.884 -16.646 1.00 50.78 220 ILE A N 1
ATOM 1759 C CA . ILE A 1 220 ? 7.467 20.645 -15.380 1.00 50.78 220 ILE A CA 1
ATOM 1760 C C . ILE A 1 220 ? 8.314 20.020 -14.246 1.00 50.78 220 ILE A C 1
ATOM 1762 O O . ILE A 1 220 ? 8.651 20.682 -13.267 1.00 50.78 220 ILE A O 1
ATOM 1766 N N . VAL A 1 221 ? 8.670 18.741 -14.368 1.00 54.03 221 VAL A N 1
ATOM 1767 C CA . VAL A 1 221 ? 9.286 17.910 -13.319 1.00 54.03 221 VAL A CA 1
ATOM 1768 C C . VAL A 1 221 ? 10.738 17.528 -13.668 1.00 54.03 221 VAL A C 1
ATOM 1770 O O . VAL A 1 221 ? 11.564 17.317 -12.778 1.00 54.03 221 VAL A O 1
ATOM 1773 N N . GLN A 1 222 ? 11.066 17.487 -14.962 1.00 48.28 222 GLN A N 1
ATOM 1774 C CA . GLN A 1 222 ? 12.251 16.850 -15.542 1.00 48.28 222 GLN A CA 1
ATOM 1775 C C . GLN A 1 222 ? 13.602 17.369 -15.017 1.00 48.28 222 GLN A C 1
ATOM 1777 O O . GLN A 1 222 ? 14.442 16.573 -14.596 1.00 48.28 222 GLN A O 1
ATOM 1782 N N . THR A 1 223 ? 13.827 18.684 -14.996 1.00 53.78 223 THR A N 1
ATOM 1783 C CA . THR A 1 223 ? 15.136 19.258 -14.626 1.00 53.78 223 THR A CA 1
ATOM 1784 C C . THR A 1 223 ? 15.407 19.226 -13.124 1.00 53.78 223 THR A C 1
ATOM 1786 O O . THR A 1 223 ? 16.548 19.070 -12.709 1.00 53.78 223 THR A O 1
ATOM 1789 N N . THR A 1 224 ? 14.372 19.294 -12.285 1.00 63.78 224 THR A N 1
ATOM 1790 C CA . THR A 1 224 ? 14.552 19.431 -10.830 1.00 63.78 224 THR A CA 1
ATOM 1791 C C . THR A 1 224 ? 14.605 18.100 -10.086 1.00 63.78 224 THR A C 1
ATOM 1793 O O . THR A 1 224 ? 15.263 18.010 -9.048 1.00 63.78 224 THR A O 1
ATOM 1796 N N . VAL A 1 225 ? 13.943 17.062 -10.606 1.00 66.06 225 VAL A N 1
ATOM 1797 C CA . VAL A 1 225 ? 13.848 15.760 -9.936 1.00 66.06 225 VAL A CA 1
ATOM 1798 C C . VAL A 1 225 ? 15.145 14.972 -10.040 1.00 66.06 225 VAL A C 1
ATOM 1800 O O . VAL A 1 225 ? 15.694 14.593 -9.013 1.00 66.06 225 VAL A O 1
ATOM 1803 N N . MET A 1 226 ? 15.685 14.753 -11.241 1.00 68.75 226 MET A N 1
ATOM 1804 C CA . MET A 1 226 ? 16.855 13.878 -11.408 1.00 68.75 226 MET A CA 1
ATOM 1805 C C . MET A 1 226 ? 18.108 14.390 -10.689 1.00 68.75 226 MET A C 1
ATOM 1807 O O . MET A 1 226 ? 18.885 13.587 -10.172 1.00 68.75 226 MET A O 1
ATOM 1811 N N . GLU A 1 227 ? 18.296 15.707 -10.627 1.00 71.88 227 GLU A N 1
ATOM 1812 C CA . GLU A 1 227 ? 19.368 16.337 -9.851 1.00 71.88 227 GLU A CA 1
ATOM 1813 C C . GLU A 1 227 ? 19.198 16.078 -8.352 1.00 71.88 227 GLU A C 1
ATOM 1815 O O . GLU A 1 227 ? 20.116 15.574 -7.708 1.00 71.88 227 GLU A O 1
ATOM 1820 N N . HIS A 1 228 ? 17.996 16.326 -7.822 1.00 72.81 228 HIS A N 1
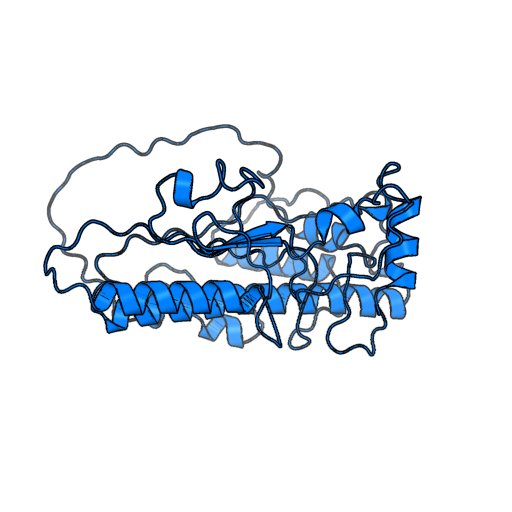ATOM 1821 C CA . HIS A 1 228 ? 17.667 16.095 -6.417 1.00 72.81 228 HIS A CA 1
ATOM 1822 C C . HIS A 1 228 ? 17.885 14.623 -6.028 1.00 72.81 228 HIS A C 1
ATOM 1824 O O . HIS A 1 228 ? 18.443 14.318 -4.976 1.00 72.81 228 HIS A O 1
ATOM 1830 N N . LEU A 1 229 ? 17.516 13.687 -6.906 1.00 73.44 229 LEU A N 1
ATOM 1831 C CA . LEU A 1 229 ? 17.731 12.261 -6.668 1.00 73.44 229 LEU A CA 1
ATOM 1832 C C . LEU A 1 229 ? 19.202 11.875 -6.614 1.00 73.44 229 LEU A C 1
ATOM 1834 O O . LEU A 1 229 ? 19.589 11.107 -5.740 1.00 73.44 229 LEU A O 1
ATOM 1838 N N . LYS A 1 230 ? 20.021 12.404 -7.527 1.00 74.19 230 LYS A N 1
ATOM 1839 C CA . LYS A 1 230 ? 21.469 12.158 -7.528 1.00 74.19 230 LYS A CA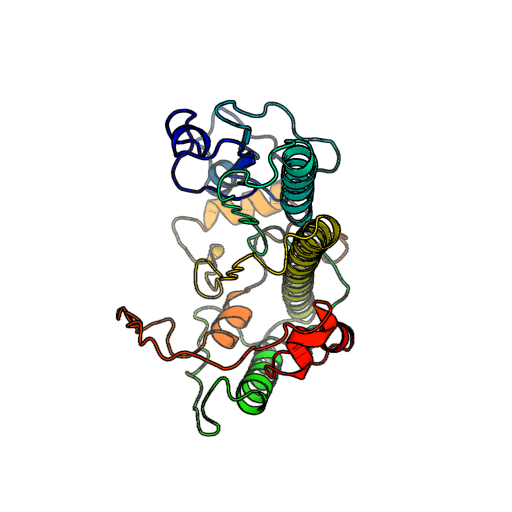 1
ATOM 1840 C C . LYS A 1 230 ? 22.154 12.762 -6.304 1.00 74.19 230 LYS A C 1
ATOM 1842 O O . LYS A 1 230 ? 23.123 12.190 -5.822 1.00 74.19 230 LYS A O 1
ATOM 1847 N N . GLN A 1 231 ? 21.664 13.905 -5.833 1.00 76.75 231 GLN A N 1
ATOM 1848 C CA . GLN A 1 231 ? 22.252 14.629 -4.713 1.00 76.75 231 GLN A CA 1
ATOM 1849 C C . GLN A 1 231 ? 21.913 13.995 -3.359 1.00 76.75 231 GLN A C 1
ATOM 1851 O O . GLN A 1 231 ? 22.791 13.880 -2.510 1.00 76.75 231 GLN A O 1
ATOM 1856 N N . TYR A 1 232 ? 20.660 13.578 -3.155 1.00 75.31 232 TYR A N 1
ATOM 1857 C CA . TYR A 1 232 ? 20.156 13.217 -1.825 1.00 75.31 232 TYR A CA 1
ATOM 1858 C C . TYR A 1 232 ? 19.835 11.728 -1.637 1.00 75.31 232 TYR A C 1
ATOM 1860 O O . TYR A 1 232 ? 19.543 11.304 -0.520 1.00 75.31 232 TYR A O 1
ATOM 1868 N N . TYR A 1 233 ? 19.870 10.913 -2.696 1.00 74.25 233 TYR A N 1
ATOM 1869 C CA . TYR A 1 233 ? 19.438 9.515 -2.633 1.00 74.25 233 TYR A CA 1
ATOM 1870 C C . TYR A 1 233 ? 20.441 8.555 -3.287 1.00 74.25 233 TYR A C 1
ATOM 1872 O O . TYR A 1 233 ? 21.038 8.839 -4.324 1.00 74.25 233 TYR A O 1
ATOM 1880 N N . ASN A 1 234 ? 20.598 7.361 -2.702 1.00 73.69 234 ASN A N 1
ATOM 1881 C CA . ASN A 1 234 ? 21.445 6.301 -3.251 1.00 73.69 234 ASN A CA 1
ATOM 1882 C C . ASN A 1 234 ? 20.594 5.258 -3.987 1.00 73.69 234 ASN A C 1
ATOM 1884 O O . ASN A 1 234 ? 19.950 4.407 -3.375 1.00 73.69 234 ASN A O 1
ATOM 1888 N N . ASN A 1 235 ? 20.644 5.317 -5.318 1.00 71.38 235 ASN A N 1
ATOM 1889 C CA . ASN A 1 235 ? 19.924 4.423 -6.229 1.00 71.38 235 ASN A CA 1
ATOM 1890 C C . ASN A 1 235 ? 20.793 3.300 -6.821 1.00 71.38 235 ASN A C 1
ATOM 1892 O O . ASN A 1 235 ? 20.434 2.691 -7.831 1.00 71.38 235 ASN A O 1
ATOM 1896 N N . SER A 1 236 ? 21.959 3.028 -6.229 1.00 73.06 236 SER A N 1
ATOM 1897 C CA . SER A 1 236 ? 22.818 1.936 -6.691 1.00 73.06 236 SER A CA 1
ATOM 1898 C C . SER A 1 236 ? 22.193 0.566 -6.400 1.00 73.06 236 SER A C 1
ATOM 1900 O O . SER A 1 236 ? 21.578 0.354 -5.357 1.00 73.06 236 SER A O 1
ATOM 1902 N N . LEU A 1 237 ? 22.419 -0.406 -7.291 1.00 70.31 237 LEU A N 1
ATOM 1903 C CA . LEU A 1 237 ? 21.951 -1.796 -7.136 1.00 70.31 237 LEU A CA 1
ATOM 1904 C C . LEU A 1 237 ? 22.456 -2.482 -5.854 1.00 70.31 237 LEU A C 1
ATOM 1906 O O . LEU A 1 237 ? 21.839 -3.435 -5.374 1.00 70.31 237 LEU A O 1
ATOM 1910 N N . LYS A 1 238 ? 23.583 -1.999 -5.317 1.00 71.31 238 LYS A N 1
ATOM 1911 C CA . LYS A 1 238 ? 24.215 -2.493 -4.088 1.00 71.31 238 LYS A CA 1
ATOM 1912 C C . LYS A 1 238 ? 23.549 -1.957 -2.818 1.00 71.31 238 LYS A C 1
ATOM 1914 O O . LYS A 1 238 ? 23.815 -2.484 -1.742 1.00 71.31 238 LYS A O 1
ATOM 1919 N N . HIS A 1 239 ? 22.715 -0.920 -2.912 1.00 66.81 239 HIS A N 1
ATOM 1920 C CA . HIS A 1 239 ? 22.019 -0.386 -1.749 1.00 66.81 239 HIS A CA 1
ATOM 1921 C C . HIS A 1 239 ? 20.879 -1.347 -1.337 1.00 66.81 239 HIS A C 1
ATOM 1923 O O . HIS A 1 239 ? 20.120 -1.794 -2.196 1.00 66.81 239 HIS A O 1
ATOM 1929 N N . PRO A 1 240 ? 20.734 -1.700 -0.046 1.00 51.53 240 PRO A N 1
ATOM 1930 C CA . PRO A 1 240 ? 19.784 -2.730 0.405 1.00 51.53 240 PRO A CA 1
ATOM 1931 C C . PRO A 1 240 ? 18.312 -2.295 0.323 1.00 51.53 240 PRO A C 1
ATOM 1933 O O . PRO A 1 240 ? 17.408 -3.126 0.288 1.00 51.53 240 PRO A O 1
ATOM 1936 N N . ALA A 1 241 ? 18.068 -0.988 0.279 1.00 50.97 241 ALA A N 1
ATOM 1937 C CA . ALA A 1 241 ? 16.765 -0.389 0.020 1.00 50.97 241 ALA A CA 1
ATOM 1938 C C . ALA A 1 241 ? 17.002 0.877 -0.801 1.00 50.97 241 ALA A C 1
ATOM 1940 O O . ALA A 1 241 ? 17.034 1.967 -0.224 1.00 50.97 241 ALA A O 1
ATOM 1941 N N . PRO A 1 242 ? 17.361 0.765 -2.095 1.00 53.38 242 PRO A N 1
ATOM 1942 C CA . PRO A 1 242 ? 17.638 1.949 -2.889 1.00 53.38 242 PRO A CA 1
ATOM 1943 C C . PRO A 1 242 ? 16.375 2.790 -2.848 1.00 53.38 242 PRO A C 1
ATOM 1945 O O . PRO A 1 242 ? 15.263 2.268 -2.981 1.00 53.38 242 PRO A O 1
ATOM 1948 N N . THR A 1 243 ? 16.533 4.075 -2.576 1.00 48.41 243 THR A N 1
ATOM 1949 C CA . THR A 1 243 ? 15.429 5.023 -2.572 1.00 48.41 243 THR A CA 1
ATOM 1950 C C . THR A 1 243 ? 15.055 5.263 -4.026 1.00 48.41 243 THR A C 1
ATOM 1952 O O . THR A 1 243 ? 15.304 6.337 -4.559 1.00 48.41 243 THR A O 1
ATOM 1955 N N . TYR A 1 244 ? 14.491 4.231 -4.673 1.00 48.59 244 TYR A N 1
ATOM 1956 C CA . TYR A 1 244 ? 14.000 4.254 -6.042 1.00 48.59 244 TYR A CA 1
ATOM 1957 C C . TYR A 1 244 ? 12.803 5.187 -6.091 1.00 48.59 244 TYR A C 1
ATOM 1959 O O . TYR A 1 244 ? 11.635 4.813 -6.152 1.00 48.59 244 TYR A O 1
ATOM 1967 N N . THR A 1 245 ? 13.119 6.459 -6.088 1.00 44.69 245 THR A N 1
ATOM 1968 C CA . THR A 1 245 ? 12.409 7.504 -6.780 1.00 44.69 245 THR A CA 1
ATOM 1969 C C . THR A 1 245 ? 12.578 7.215 -8.262 1.00 44.69 245 THR A C 1
ATOM 1971 O O . THR A 1 245 ? 13.466 7.753 -8.906 1.00 44.69 245 THR A O 1
ATOM 1974 N N . ARG A 1 246 ? 11.808 6.240 -8.749 1.00 47.16 246 ARG A N 1
ATOM 1975 C CA . ARG A 1 246 ? 11.418 6.027 -10.146 1.00 47.16 246 ARG A CA 1
ATOM 1976 C C . ARG A 1 246 ? 12.412 6.529 -11.214 1.00 47.16 246 ARG A C 1
ATOM 1978 O O . ARG A 1 246 ? 12.026 7.260 -12.109 1.00 47.16 246 ARG A O 1
ATOM 1985 N N . THR A 1 247 ? 13.684 6.133 -11.137 1.00 38.69 247 THR A N 1
ATOM 1986 C CA . THR A 1 247 ? 14.649 6.335 -12.238 1.00 38.69 247 THR A CA 1
ATOM 1987 C C . THR A 1 247 ? 14.683 5.132 -13.180 1.00 38.69 247 THR A C 1
ATOM 1989 O O . THR A 1 247 ? 15.273 5.199 -14.255 1.00 38.69 247 THR A O 1
ATOM 1992 N N . ALA A 1 248 ? 14.023 4.032 -12.802 1.00 37.69 248 ALA A N 1
ATOM 1993 C CA . ALA A 1 248 ? 13.783 2.880 -13.655 1.00 37.69 248 ALA A CA 1
ATOM 1994 C C . ALA A 1 248 ? 12.286 2.803 -13.986 1.00 37.69 248 ALA A C 1
ATOM 1996 O O . ALA A 1 248 ? 11.449 2.480 -13.144 1.00 37.69 248 ALA A O 1
ATOM 1997 N N . LYS A 1 249 ? 11.984 3.178 -15.226 1.00 50.72 249 LYS A N 1
ATOM 1998 C CA . LYS A 1 249 ? 10.734 3.076 -15.988 1.00 50.72 249 LYS A CA 1
ATOM 1999 C C . LYS A 1 249 ? 9.774 1.965 -15.514 1.00 50.72 249 LYS A C 1
ATOM 2001 O O . LYS A 1 249 ? 9.731 0.872 -16.068 1.00 50.72 249 LYS A O 1
ATOM 2006 N N . LEU A 1 250 ? 8.940 2.277 -14.515 1.00 48.34 250 LEU A N 1
ATOM 2007 C CA . LEU A 1 250 ? 7.759 1.480 -14.127 1.00 48.34 250 LEU A CA 1
ATOM 2008 C C . LEU A 1 250 ? 6.613 1.588 -15.152 1.00 48.34 250 LEU A C 1
ATOM 2010 O O . LEU A 1 250 ? 5.609 0.898 -15.011 1.00 48.34 250 LEU A O 1
ATOM 2014 N N . SER A 1 251 ? 6.743 2.448 -16.167 1.00 49.88 251 SER A N 1
ATOM 2015 C CA . SER A 1 251 ? 5.771 2.606 -17.256 1.00 49.88 251 SER A CA 1
ATOM 2016 C C . SER A 1 251 ? 5.495 1.275 -17.949 1.00 49.88 251 SER A C 1
ATOM 2018 O O . SER A 1 251 ? 4.345 0.847 -18.011 1.00 49.88 251 SER A O 1
ATOM 2020 N N . THR A 1 252 ? 6.541 0.554 -18.362 1.00 51.44 252 THR A N 1
ATOM 2021 C CA . THR A 1 252 ? 6.383 -0.761 -18.995 1.00 51.44 252 THR A CA 1
ATOM 2022 C C . THR A 1 252 ? 5.824 -1.790 -18.020 1.00 51.44 252 THR A C 1
ATOM 2024 O O . THR A 1 252 ? 5.023 -2.614 -18.433 1.00 51.44 252 THR A O 1
ATOM 2027 N N . TRP A 1 253 ? 6.146 -1.729 -16.723 1.00 56.56 253 TRP A N 1
ATOM 2028 C CA . TRP A 1 253 ? 5.518 -2.593 -15.716 1.00 56.56 253 TRP A CA 1
ATOM 2029 C C . TRP A 1 253 ? 4.020 -2.312 -15.569 1.00 56.56 253 TRP A C 1
ATOM 2031 O O . TRP A 1 253 ? 3.251 -3.247 -15.443 1.00 56.56 253 TRP A O 1
ATOM 2041 N N . VAL A 1 254 ? 3.552 -1.071 -15.651 1.00 51.72 254 VAL A N 1
ATOM 2042 C CA . VAL A 1 254 ? 2.132 -0.744 -15.428 1.00 51.72 254 VAL A CA 1
ATOM 2043 C C . VAL A 1 254 ? 1.251 -0.871 -16.663 1.00 51.72 254 VAL A C 1
ATOM 2045 O O . VAL A 1 254 ? 0.115 -1.348 -16.557 1.00 51.72 254 VAL A O 1
ATOM 2048 N N . VAL A 1 255 ? 1.752 -0.483 -17.836 1.00 46.59 255 VAL A N 1
ATOM 2049 C CA . VAL A 1 255 ? 1.015 -0.648 -19.099 1.00 46.59 255 VAL A CA 1
ATOM 2050 C C . VAL A 1 255 ? 0.763 -2.141 -19.356 1.00 46.59 255 VAL A C 1
ATOM 2052 O O . VAL A 1 255 ? -0.326 -2.530 -19.765 1.00 46.59 255 VAL A O 1
ATOM 2055 N N . ASN A 1 256 ? 1.707 -2.992 -18.949 1.00 44.06 256 ASN A N 1
ATOM 2056 C CA . ASN A 1 256 ? 1.579 -4.447 -18.914 1.00 44.06 256 ASN A CA 1
ATOM 2057 C C . ASN A 1 256 ? 0.604 -4.999 -17.847 1.00 44.06 256 ASN A C 1
ATOM 2059 O O . ASN A 1 256 ? 0.407 -6.206 -17.777 1.00 44.06 256 ASN A O 1
ATOM 2063 N N . HIS A 1 257 ? -0.001 -4.192 -16.973 1.00 40.38 257 HIS A N 1
ATOM 2064 C CA . HIS A 1 257 ? -0.815 -4.697 -15.848 1.00 40.38 257 HIS A CA 1
ATOM 2065 C C . HIS A 1 257 ? -2.202 -4.053 -15.728 1.00 40.38 257 HIS A C 1
ATOM 2067 O O . HIS A 1 257 ? -2.960 -4.395 -14.819 1.00 40.38 257 HIS A O 1
ATOM 2073 N N . SER A 1 258 ? -2.569 -3.152 -16.640 1.00 31.98 258 SER A N 1
ATOM 2074 C CA . SER A 1 258 ? -3.882 -2.502 -16.621 1.00 31.98 258 SER A CA 1
ATOM 2075 C C . SER A 1 258 ? -4.940 -3.359 -17.332 1.00 31.98 258 SER A C 1
ATOM 2077 O O . SER A 1 258 ? -4.762 -3.688 -18.506 1.00 31.98 258 SER A O 1
ATOM 2079 N N . PRO A 1 259 ? -6.059 -3.732 -16.676 1.00 30.75 259 PRO A N 1
ATOM 2080 C CA . PRO A 1 259 ? -7.185 -4.323 -17.385 1.00 30.75 259 PRO A CA 1
ATOM 2081 C C . PRO A 1 259 ? -7.836 -3.284 -18.323 1.00 30.75 259 PRO A C 1
ATOM 2083 O O . PRO A 1 259 ? -7.793 -2.087 -18.025 1.00 30.75 259 PRO A O 1
ATOM 2086 N N . PRO A 1 260 ? -8.500 -3.716 -19.414 1.00 32.78 260 PRO A N 1
ATOM 2087 C CA . PRO A 1 260 ? -9.023 -2.836 -20.473 1.00 32.78 260 PRO A CA 1
ATOM 2088 C C . PRO A 1 260 ? -9.975 -1.718 -20.011 1.00 32.78 260 PRO A C 1
ATOM 2090 O O . PRO A 1 260 ? -10.221 -0.768 -20.745 1.00 32.78 260 PRO A O 1
ATOM 2093 N N . SER A 1 261 ? -10.543 -1.820 -18.807 1.00 30.86 261 SER A N 1
ATOM 2094 C CA . SER A 1 261 ? -11.580 -0.917 -18.305 1.00 30.86 261 SER A CA 1
ATOM 2095 C C . SER A 1 261 ? -11.066 0.338 -17.592 1.00 30.86 261 SER A C 1
ATOM 2097 O O . SER A 1 261 ? -11.884 1.187 -17.241 1.00 30.86 261 SER A O 1
ATOM 2099 N N . SER A 1 262 ? -9.757 0.503 -17.358 1.00 31.53 262 SER A N 1
ATOM 2100 C CA . SER A 1 262 ? -9.248 1.685 -16.632 1.00 31.53 262 SER A CA 1
ATOM 2101 C C . SER A 1 262 ? -9.356 2.997 -17.423 1.00 31.53 262 SER A C 1
ATOM 2103 O O . SER A 1 262 ? -9.277 4.066 -16.824 1.00 31.53 262 SER A O 1
ATOM 2105 N N . GLN A 1 263 ? -9.620 2.938 -18.734 1.00 32.75 263 GLN A N 1
ATOM 2106 C CA . GLN A 1 263 ? -9.872 4.122 -19.567 1.00 32.75 263 GLN A CA 1
ATOM 2107 C C . GLN A 1 263 ? -11.356 4.355 -19.902 1.00 32.75 263 GLN A C 1
ATOM 2109 O O . GLN A 1 263 ? -11.701 5.403 -20.443 1.00 32.75 263 GLN A O 1
ATOM 2114 N N . ALA A 1 264 ? -12.267 3.445 -19.539 1.00 28.88 264 ALA A N 1
ATOM 2115 C CA . ALA A 1 264 ? -13.684 3.591 -19.867 1.00 28.88 264 ALA A CA 1
ATOM 2116 C C . ALA A 1 264 ? -14.603 2.854 -18.879 1.00 28.88 264 ALA A C 1
ATOM 2118 O O . ALA A 1 264 ? -15.013 1.731 -19.148 1.00 28.88 264 ALA A O 1
ATOM 2119 N N . ALA A 1 265 ? -14.983 3.494 -17.765 1.00 26.17 265 ALA A N 1
ATOM 2120 C CA . ALA A 1 265 ? -16.279 3.249 -17.110 1.00 26.17 265 ALA A CA 1
ATOM 2121 C C . ALA A 1 265 ? -16.572 4.251 -15.976 1.00 26.17 265 ALA A C 1
ATOM 2123 O O . ALA A 1 265 ? -16.354 3.984 -14.798 1.00 26.17 265 ALA A O 1
ATOM 2124 N N . LYS A 1 266 ? -17.203 5.381 -16.321 1.00 30.94 266 LYS A N 1
ATOM 2125 C CA . LYS A 1 266 ? -18.232 5.974 -15.455 1.00 30.94 266 LYS A CA 1
ATOM 2126 C C . LYS A 1 266 ? -19.503 5.150 -15.651 1.00 30.94 266 LYS A C 1
ATOM 2128 O O . LYS A 1 266 ? -20.164 5.328 -16.668 1.00 30.94 266 LYS A O 1
ATOM 2133 N N . ARG A 1 267 ? -19.860 4.275 -14.710 1.00 24.28 267 ARG A N 1
ATOM 2134 C CA . ARG A 1 267 ? -21.253 3.832 -14.505 1.00 24.28 267 ARG A CA 1
ATOM 2135 C C . ARG A 1 267 ? -21.394 3.194 -13.126 1.00 24.28 267 ARG A C 1
ATOM 2137 O O . ARG A 1 267 ? -20.822 2.148 -12.846 1.00 24.28 267 ARG A O 1
ATOM 2144 N N . ALA A 1 268 ? -22.151 3.875 -12.271 1.00 27.75 268 ALA A N 1
ATOM 2145 C CA . ALA A 1 268 ? -22.581 3.377 -10.978 1.00 27.75 268 ALA A CA 1
ATOM 2146 C C . ALA A 1 268 ? -23.437 2.117 -11.169 1.00 27.75 268 ALA A C 1
ATOM 2148 O O . ALA A 1 268 ? -24.392 2.133 -11.945 1.00 27.75 268 ALA A O 1
ATOM 2149 N N . SER A 1 269 ? -23.115 1.043 -10.450 1.00 25.41 269 SER A N 1
ATOM 2150 C CA . SER A 1 269 ? -24.033 -0.077 -10.256 1.00 25.41 269 SER A CA 1
ATOM 2151 C C . SER A 1 269 ? -24.572 -0.016 -8.829 1.00 25.41 269 SER A C 1
ATOM 2153 O O . SER A 1 269 ? -23.884 -0.265 -7.844 1.00 25.41 269 SER A O 1
ATOM 2155 N N . THR A 1 270 ? -25.830 0.397 -8.725 1.00 23.69 270 THR A 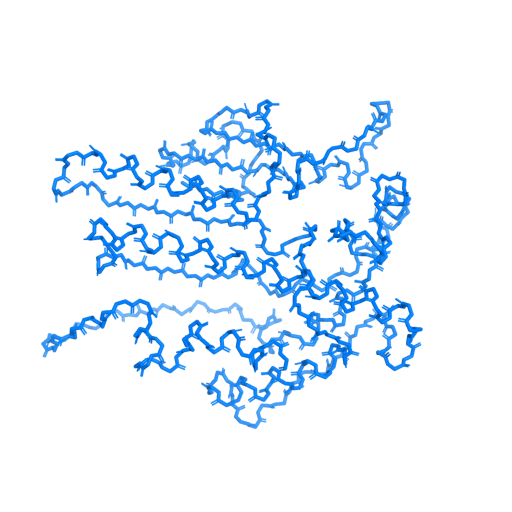N 1
ATOM 2156 C CA . THR A 1 270 ? -26.643 0.297 -7.516 1.00 23.69 270 THR A CA 1
ATOM 2157 C C . THR A 1 270 ? -27.087 -1.157 -7.374 1.00 23.69 270 THR A C 1
ATOM 2159 O O . THR A 1 270 ? -27.799 -1.662 -8.240 1.00 23.69 270 THR A O 1
ATOM 2162 N N . ILE A 1 271 ? -26.699 -1.840 -6.297 1.00 25.95 271 ILE A N 1
ATOM 2163 C CA . ILE A 1 271 ? -27.238 -3.169 -5.985 1.00 25.95 271 ILE A CA 1
ATOM 2164 C C . ILE A 1 271 ? -28.504 -2.978 -5.143 1.00 25.95 271 ILE A C 1
ATOM 2166 O O . ILE A 1 271 ? -28.449 -2.491 -4.015 1.00 25.95 271 ILE A O 1
ATOM 2170 N N . ARG A 1 272 ? -29.654 -3.333 -5.730 1.00 22.52 272 ARG A N 1
ATOM 2171 C CA . ARG A 1 272 ? -30.950 -3.450 -5.046 1.00 22.52 272 ARG A CA 1
ATOM 2172 C C . ARG A 1 272 ? -30.912 -4.622 -4.065 1.00 22.52 272 ARG A C 1
ATOM 2174 O O . ARG A 1 272 ? -30.465 -5.711 -4.418 1.00 22.52 272 ARG A O 1
ATOM 2181 N N . SER A 1 273 ? -31.442 -4.406 -2.865 1.00 27.72 273 SER A N 1
ATOM 2182 C CA . SER A 1 273 ? -31.779 -5.476 -1.933 1.00 27.72 273 SER A CA 1
ATOM 2183 C C . SER A 1 273 ? -32.971 -6.272 -2.469 1.00 27.72 273 SER A C 1
ATOM 2185 O O . SER A 1 273 ? -33.989 -5.706 -2.861 1.00 27.72 273 SER A O 1
ATOM 2187 N N . SER A 1 274 ? -32.856 -7.597 -2.466 1.00 24.91 274 SER A N 1
ATOM 2188 C CA . SER A 1 274 ? -34.021 -8.478 -2.436 1.00 24.91 274 SER A CA 1
ATOM 2189 C C . SER A 1 274 ? -33.886 -9.377 -1.216 1.00 24.91 274 SER A C 1
ATOM 2191 O O . SER A 1 274 ? -32.859 -10.011 -0.979 1.00 24.91 274 SER A O 1
ATOM 2193 N N . SER A 1 275 ? -34.904 -9.297 -0.371 1.00 34.75 275 SER A N 1
ATOM 2194 C CA . SER A 1 275 ? -35.099 -10.108 0.814 1.00 34.75 275 SER A CA 1
ATOM 2195 C C . SER A 1 275 ? -35.674 -11.456 0.401 1.00 34.75 275 SER A C 1
ATOM 2197 O O . SER A 1 275 ? -36.800 -11.495 -0.084 1.00 34.75 275 SER A O 1
ATOM 2199 N N . GLU A 1 276 ? -34.965 -12.545 0.672 1.00 25.50 276 GLU A N 1
ATOM 2200 C CA . GLU A 1 276 ? -35.603 -13.843 0.878 1.00 25.50 276 GLU A CA 1
ATOM 2201 C C . GLU A 1 276 ? -34.855 -14.619 1.962 1.00 25.50 276 GLU A C 1
ATOM 2203 O O . GLU A 1 276 ? -33.626 -14.720 1.987 1.00 25.50 276 GLU A O 1
ATOM 2208 N N . ALA A 1 277 ? -35.634 -15.068 2.939 1.00 30.05 277 ALA A N 1
ATOM 2209 C CA . ALA A 1 277 ? -35.181 -15.677 4.168 1.00 30.05 277 ALA A CA 1
ATOM 2210 C C . ALA A 1 277 ? -34.731 -17.129 3.954 1.00 30.05 277 ALA A C 1
ATOM 2212 O O . ALA A 1 277 ? -35.341 -17.886 3.207 1.00 30.05 277 ALA A O 1
ATOM 2213 N N . GLY A 1 278 ? -33.733 -17.546 4.739 1.00 29.59 278 GLY A N 1
ATOM 2214 C CA . GLY A 1 278 ? -33.670 -18.930 5.204 1.00 29.59 278 GLY A CA 1
ATOM 2215 C C . GLY A 1 278 ? -32.681 -19.864 4.513 1.00 29.59 278 GLY A C 1
ATOM 2216 O O . GLY A 1 278 ? -33.073 -20.952 4.119 1.00 29.59 278 GLY A O 1
ATOM 2217 N N . LYS A 1 279 ? -31.380 -19.537 4.499 1.00 23.44 279 LYS A N 1
ATOM 2218 C CA . LYS A 1 279 ? -30.308 -20.550 4.615 1.00 23.44 279 LYS A CA 1
ATOM 2219 C C . LYS A 1 279 ? -29.170 -20.004 5.480 1.00 23.44 279 LYS A C 1
ATOM 2221 O O . LYS A 1 279 ? -28.474 -19.074 5.091 1.00 23.44 279 LYS A O 1
ATOM 2226 N N . ARG A 1 280 ? -28.989 -20.579 6.677 1.00 27.95 280 ARG A N 1
ATOM 2227 C CA . ARG A 1 280 ? -27.814 -20.341 7.534 1.00 27.95 280 ARG A CA 1
ATOM 2228 C C . ARG A 1 280 ? -26.555 -20.745 6.763 1.00 27.95 280 ARG A C 1
ATOM 2230 O O . ARG A 1 280 ? -26.314 -21.934 6.572 1.00 27.95 280 ARG A O 1
ATOM 2237 N N . VAL A 1 281 ? -25.741 -19.771 6.368 1.00 24.70 281 VAL A N 1
ATOM 2238 C CA . VAL A 1 281 ? -24.364 -20.012 5.932 1.00 24.70 281 VAL A CA 1
ATOM 2239 C C . VAL A 1 281 ? -23.478 -19.876 7.164 1.00 24.70 281 VAL A C 1
ATOM 2241 O O . VAL A 1 281 ? -23.275 -18.785 7.685 1.00 24.70 281 VAL A O 1
ATOM 2244 N N . VAL A 1 282 ? -23.001 -21.010 7.671 1.00 25.48 282 VAL A N 1
ATOM 2245 C CA . VAL A 1 282 ? -21.963 -21.053 8.704 1.00 25.48 282 VAL A CA 1
ATOM 2246 C C . VAL A 1 282 ? -20.679 -20.495 8.085 1.00 25.48 282 VAL A C 1
ATOM 2248 O O . VAL A 1 282 ? -20.172 -21.062 7.113 1.00 25.48 282 VAL A O 1
ATOM 2251 N N . ALA A 1 283 ? -20.183 -19.379 8.623 1.00 28.28 283 ALA A N 1
ATOM 2252 C CA . ALA A 1 283 ? -18.909 -18.788 8.231 1.00 28.28 283 ALA A CA 1
ATOM 2253 C C . ALA A 1 283 ? -17.766 -19.798 8.469 1.00 28.28 283 ALA A C 1
ATOM 2255 O O . ALA A 1 283 ? -17.749 -20.478 9.502 1.00 28.28 283 ALA A O 1
ATOM 2256 N N . PRO A 1 284 ? -16.834 -19.978 7.520 1.00 25.59 284 PRO A N 1
ATOM 2257 C CA . PRO A 1 284 ? -15.760 -20.937 7.690 1.00 25.59 284 PRO A CA 1
ATOM 2258 C C . PRO A 1 284 ? -14.660 -20.374 8.605 1.00 25.59 284 PRO A C 1
ATOM 2260 O O . PRO A 1 284 ? -14.285 -19.211 8.520 1.00 25.59 284 PRO A O 1
ATOM 2263 N N . ARG A 1 285 ? -14.141 -21.251 9.472 1.00 34.28 285 ARG A N 1
ATOM 2264 C CA . ARG A 1 285 ? -13.092 -20.999 10.470 1.00 34.28 285 ARG A CA 1
ATOM 2265 C C . ARG A 1 285 ? -11.801 -20.492 9.808 1.00 34.28 285 ARG A C 1
ATOM 2267 O O . ARG A 1 285 ? -11.216 -21.223 9.007 1.00 34.28 285 ARG A O 1
ATOM 2274 N N . SER A 1 286 ? -11.318 -19.320 10.226 1.00 31.80 286 SER A N 1
ATOM 2275 C CA . SER A 1 286 ? -10.057 -18.655 9.835 1.00 31.80 286 SER A CA 1
ATOM 2276 C C . SER A 1 286 ? -9.937 -18.191 8.371 1.00 31.80 286 SER A C 1
ATOM 2278 O O . SER A 1 286 ? -10.456 -18.817 7.444 1.00 31.80 286 SER A O 1
ATOM 2280 N N . ALA A 1 287 ? -9.140 -17.141 8.135 1.00 31.38 287 ALA A N 1
ATOM 2281 C CA . ALA A 1 287 ? -8.776 -16.626 6.805 1.00 31.38 287 ALA A CA 1
ATOM 2282 C C . ALA A 1 287 ? -8.133 -17.685 5.873 1.00 31.38 287 ALA A C 1
ATOM 2284 O O . ALA A 1 287 ? -8.169 -17.557 4.650 1.00 31.38 287 ALA A O 1
ATOM 2285 N N . ARG A 1 288 ? -7.658 -18.816 6.420 1.00 34.16 288 ARG A N 1
ATOM 2286 C CA . ARG A 1 288 ? -7.262 -20.014 5.649 1.00 34.16 288 ARG A CA 1
ATOM 2287 C C . ARG A 1 288 ? -8.407 -20.653 4.854 1.00 34.16 288 ARG A C 1
ATOM 2289 O O . ARG A 1 288 ? -8.133 -21.403 3.917 1.00 34.16 288 ARG A O 1
ATOM 2296 N N . ALA A 1 289 ? -9.663 -20.419 5.231 1.00 30.69 289 ALA A N 1
ATOM 2297 C CA . ALA A 1 289 ? -10.825 -21.102 4.670 1.00 30.69 289 ALA A CA 1
ATOM 2298 C C . ALA A 1 289 ? -11.672 -20.242 3.716 1.00 30.69 289 ALA A C 1
ATOM 2300 O O . ALA A 1 289 ? -12.400 -20.811 2.900 1.00 30.69 289 ALA A O 1
ATOM 2301 N N . ILE A 1 290 ? -11.525 -18.911 3.738 1.00 34.00 290 ILE A N 1
ATOM 2302 C CA . ILE A 1 290 ? -12.168 -18.008 2.762 1.00 34.00 290 ILE A CA 1
ATOM 2303 C C . ILE A 1 290 ? -11.712 -18.362 1.340 1.00 34.00 290 ILE A C 1
ATOM 2305 O O . ILE A 1 290 ? -12.528 -18.420 0.418 1.00 34.00 290 ILE A O 1
ATOM 2309 N N . GLY A 1 291 ? -10.442 -18.744 1.181 1.00 33.16 291 GLY A N 1
ATOM 2310 C CA . GLY A 1 291 ? -9.935 -19.115 -0.131 1.00 33.16 291 GLY A CA 1
ATOM 2311 C C . GLY A 1 291 ? -10.432 -20.461 -0.686 1.00 33.16 291 GLY A C 1
ATOM 2312 O O . GLY A 1 291 ? -10.531 -20.668 -1.892 1.00 33.16 291 GLY A O 1
ATOM 2313 N N . ARG A 1 292 ? -10.843 -21.400 0.175 1.00 30.34 292 ARG A N 1
ATOM 2314 C CA . ARG A 1 292 ? -11.227 -22.753 -0.277 1.00 30.34 292 ARG A CA 1
ATOM 2315 C C . ARG A 1 292 ? -12.675 -22.889 -0.750 1.00 30.34 292 ARG A C 1
ATOM 2317 O O . ARG A 1 292 ? -12.981 -23.886 -1.395 1.00 30.34 292 ARG A O 1
ATOM 2324 N N . ARG A 1 293 ? -13.568 -21.942 -0.436 1.00 29.48 293 ARG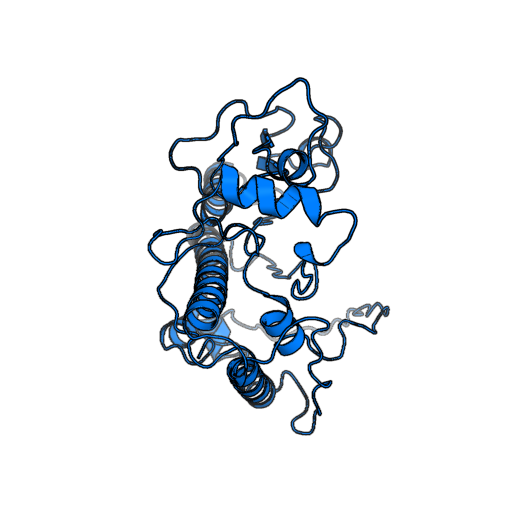 A N 1
ATOM 2325 C CA . ARG A 1 293 ? -14.985 -21.995 -0.863 1.00 29.48 293 ARG A CA 1
ATOM 2326 C C . ARG A 1 293 ? -15.403 -20.899 -1.841 1.00 29.48 293 ARG A C 1
ATOM 2328 O O . ARG A 1 293 ? -16.358 -21.123 -2.573 1.00 29.48 293 ARG A O 1
ATOM 2335 N N . CYS A 1 294 ? -14.688 -19.774 -1.897 1.00 31.80 294 CYS A N 1
ATOM 2336 C CA . CYS A 1 294 ? -14.996 -18.671 -2.817 1.00 31.80 294 CYS A CA 1
ATOM 2337 C C . CYS A 1 294 ? -14.080 -18.612 -4.054 1.00 31.80 294 CYS A C 1
ATOM 2339 O O . CYS A 1 294 ? -14.183 -17.666 -4.825 1.00 31.80 294 CYS A O 1
ATOM 2341 N N . GLY A 1 295 ? -13.169 -19.574 -4.244 1.00 28.48 295 GLY A N 1
ATOM 2342 C CA . GLY A 1 295 ? -12.256 -19.594 -5.398 1.00 28.48 295 GLY A CA 1
ATOM 2343 C C . GLY A 1 295 ? -11.169 -18.509 -5.391 1.00 28.48 295 GLY A C 1
ATOM 2344 O O . GLY A 1 295 ? -10.411 -18.410 -6.351 1.00 28.48 295 GLY A O 1
ATOM 2345 N N . PHE A 1 296 ? -11.057 -17.723 -4.317 1.00 31.12 296 PHE A N 1
ATOM 2346 C CA . PHE A 1 296 ? -9.944 -16.797 -4.099 1.00 31.12 296 PHE A CA 1
ATOM 2347 C C . PHE A 1 296 ? -8.793 -17.517 -3.387 1.00 31.12 296 PHE A C 1
ATOM 2349 O O . PHE A 1 296 ? -9.009 -18.454 -2.640 1.00 31.12 296 PHE A O 1
ATOM 2356 N N . LEU A 1 297 ? -7.547 -17.162 -3.660 1.00 32.88 297 LEU A N 1
ATOM 2357 C CA . LEU A 1 297 ? -6.390 -17.957 -3.236 1.00 32.88 297 LEU A CA 1
ATOM 2358 C C . LEU A 1 297 ? -6.151 -17.939 -1.720 1.00 32.88 297 LEU A C 1
ATOM 2360 O O . LEU A 1 297 ? -6.516 -16.995 -1.023 1.00 32.88 297 LEU A O 1
ATOM 2364 N N . SER A 1 298 ? -5.514 -18.995 -1.205 1.00 30.25 298 SER A N 1
ATOM 2365 C CA . SER A 1 298 ? -5.021 -19.024 0.172 1.00 30.25 298 SER A CA 1
ATOM 2366 C C . SER A 1 298 ? -3.660 -18.316 0.269 1.00 30.25 298 SER A C 1
ATOM 2368 O O . SER A 1 298 ? -2.881 -18.370 -0.683 1.00 30.25 298 SER A O 1
ATOM 2370 N N . PRO A 1 299 ? -3.269 -17.771 1.436 1.00 35.88 299 PRO A N 1
ATOM 2371 C CA . PRO A 1 299 ? -1.924 -17.217 1.643 1.00 35.88 299 PRO A CA 1
ATOM 2372 C C . PRO A 1 299 ? -0.767 -18.219 1.450 1.00 35.88 299 PRO A C 1
ATOM 2374 O O . PRO A 1 299 ? 0.398 -17.833 1.420 1.00 35.88 299 PRO A O 1
ATOM 2377 N N . LYS A 1 300 ? -1.047 -19.527 1.318 1.00 30.78 300 LYS A N 1
ATOM 2378 C CA . LYS A 1 300 ? -0.033 -20.518 0.914 1.00 30.78 300 LYS A CA 1
ATOM 2379 C C . LYS A 1 300 ? 0.261 -20.485 -0.588 1.00 30.78 300 LYS A C 1
ATOM 2381 O O . LYS A 1 300 ? 1.374 -20.823 -0.971 1.00 30.78 300 LYS A O 1
ATOM 2386 N N . ASP A 1 301 ? -0.679 -20.034 -1.412 1.00 33.50 301 ASP A N 1
ATOM 2387 C CA . ASP A 1 301 ? -0.488 -19.897 -2.860 1.00 33.50 301 ASP A CA 1
ATOM 2388 C C . ASP A 1 301 ? 0.362 -18.658 -3.209 1.00 33.50 301 ASP A C 1
ATOM 2390 O O . ASP A 1 301 ? 1.032 -18.635 -4.239 1.00 33.50 301 ASP A O 1
ATOM 2394 N N . LEU A 1 302 ? 0.419 -17.673 -2.300 1.00 35.28 302 LEU A N 1
ATOM 2395 C CA . LEU A 1 302 ? 1.327 -16.519 -2.361 1.00 35.28 302 LEU A CA 1
ATOM 2396 C C . LEU A 1 302 ? 2.782 -16.877 -2.003 1.00 35.28 302 LEU A C 1
ATOM 2398 O O . LEU A 1 302 ? 3.705 -16.271 -2.535 1.00 35.28 302 LEU A O 1
ATOM 2402 N N . ARG A 1 303 ? 3.011 -17.903 -1.166 1.00 31.12 303 ARG A N 1
ATOM 2403 C CA . ARG A 1 303 ? 4.368 -18.337 -0.765 1.00 31.12 303 ARG A CA 1
ATOM 2404 C C . ARG A 1 303 ? 5.108 -19.140 -1.832 1.00 31.12 303 ARG A C 1
ATOM 2406 O O . ARG A 1 303 ? 6.327 -19.230 -1.779 1.00 31.12 303 ARG A O 1
ATOM 2413 N N . ASN A 1 304 ? 4.390 -19.713 -2.793 1.00 28.50 304 ASN A N 1
ATOM 2414 C CA . ASN A 1 304 ? 4.971 -20.542 -3.847 1.00 28.50 304 ASN A CA 1
ATOM 2415 C C . ASN A 1 304 ? 5.171 -19.774 -5.157 1.00 28.50 304 ASN A C 1
ATOM 2417 O O . ASN A 1 304 ? 4.993 -20.373 -6.207 1.00 28.50 304 ASN A O 1
ATOM 2421 N N . GLY A 1 305 ? 5.458 -18.467 -5.136 1.00 32.69 305 GLY A N 1
ATOM 2422 C CA . GLY A 1 305 ? 5.865 -17.685 -6.317 1.00 32.69 305 GLY A CA 1
ATOM 2423 C C . GLY A 1 305 ? 4.846 -17.562 -7.464 1.00 32.69 305 GLY A C 1
ATOM 2424 O O . GLY A 1 305 ? 4.846 -16.566 -8.157 1.00 32.69 305 GLY A O 1
ATOM 2425 N N . SER A 1 306 ? 3.885 -18.467 -7.629 1.00 33.03 306 SER A N 1
ATOM 2426 C CA . SER A 1 306 ? 3.110 -18.679 -8.859 1.00 33.03 306 SER A CA 1
ATOM 2427 C C . SER A 1 306 ? 2.058 -17.611 -9.178 1.00 33.03 306 SER A C 1
ATOM 2429 O O . SER A 1 306 ? 1.413 -17.671 -10.226 1.00 33.03 306 SER A O 1
ATOM 2431 N N . PHE A 1 307 ? 1.873 -16.643 -8.278 1.00 37.19 307 PHE A N 1
ATOM 2432 C CA . PHE A 1 307 ? 1.043 -15.457 -8.500 1.00 37.19 307 PHE A CA 1
ATOM 2433 C C . PHE A 1 307 ? 1.870 -14.209 -8.865 1.00 37.19 307 PHE A C 1
ATOM 2435 O O . PHE A 1 307 ? 1.316 -13.229 -9.367 1.00 37.19 307 PHE A O 1
ATOM 2442 N N . LEU A 1 308 ? 3.181 -14.244 -8.600 1.00 33.66 308 LEU A N 1
ATOM 2443 C CA . LEU A 1 308 ? 4.145 -13.163 -8.822 1.00 33.66 308 LEU A CA 1
ATOM 2444 C C . LEU A 1 308 ? 5.255 -13.547 -9.819 1.00 33.66 308 LEU A C 1
ATOM 2446 O O . LEU A 1 308 ? 5.940 -12.653 -10.302 1.00 33.66 308 LEU A O 1
ATOM 2450 N N . THR A 1 309 ? 5.375 -14.827 -10.173 1.00 31.05 309 THR A N 1
ATOM 2451 C CA . THR A 1 309 ? 6.249 -15.401 -11.202 1.00 31.05 309 THR A CA 1
ATOM 2452 C C . THR A 1 309 ? 5.448 -16.100 -12.283 1.00 31.05 309 THR A C 1
ATOM 2454 O O . THR A 1 309 ? 4.207 -15.958 -12.359 1.00 31.05 309 THR A O 1
#